Protein AF-0000000084807587 (afdb_homodimer)

Structure (mmCIF, N/CA/C/O backbone):
data_AF-0000000084807587-model_v1
#
loop_
_entity.id
_entity.type
_entity.pdbx_description
1 polymer 'DUF2314 domain-containing protein'
#
loop_
_atom_site.group_PDB
_atom_site.id
_atom_site.type_symbol
_atom_site.label_atom_id
_atom_site.label_alt_id
_atom_site.label_comp_id
_atom_site.label_asym_id
_atom_site.label_entity_id
_atom_site.label_seq_id
_atom_site.pdbx_PDB_ins_code
_atom_site.Cartn_x
_atom_site.Cartn_y
_atom_site.Cartn_z
_atom_site.occupancy
_atom_site.B_iso_or_equiv
_atom_site.auth_seq_id
_atom_site.auth_comp_id
_atom_site.auth_asym_id
_atom_site.auth_atom_id
_atom_site.pdbx_PDB_model_num
ATOM 1 N N . MET A 1 1 ? 31.766 -11.266 57.938 1 39.84 1 MET A N 1
ATOM 2 C CA . MET A 1 1 ? 30.875 -10.188 57.562 1 39.84 1 MET A CA 1
ATOM 3 C C . MET A 1 1 ? 30.906 -9.945 56.062 1 39.84 1 MET A C 1
ATOM 5 O O . MET A 1 1 ? 31.922 -9.477 55.531 1 39.84 1 MET A O 1
ATOM 9 N N . LEU A 1 2 ? 30.234 -10.812 55.219 1 50.91 2 LEU A N 1
ATOM 10 C CA . LEU A 1 2 ? 30.062 -10.742 53.781 1 50.91 2 LEU A CA 1
ATOM 11 C C . LEU A 1 2 ? 29.344 -9.461 53.375 1 50.91 2 LEU A C 1
ATOM 13 O O . LEU A 1 2 ? 28.219 -9.219 53.781 1 50.91 2 LEU A O 1
ATOM 17 N N . LEU A 1 3 ? 30.094 -8.422 52.969 1 52.03 3 LEU A N 1
ATOM 18 C CA . LEU A 1 3 ? 29.594 -7.164 52.438 1 52.03 3 LEU A CA 1
ATOM 19 C C . LEU A 1 3 ? 28.844 -7.402 51.125 1 52.03 3 LEU A C 1
ATOM 21 O O . LEU A 1 3 ? 29.438 -7.875 50.125 1 52.03 3 LEU A O 1
ATOM 25 N N . TRP A 1 4 ? 27.531 -7.664 51.156 1 57.62 4 TRP A N 1
ATOM 26 C CA . TRP A 1 4 ? 26.672 -7.688 49.969 1 57.62 4 TRP A CA 1
ATOM 27 C C . TRP A 1 4 ? 26.703 -6.352 49.25 1 57.62 4 TRP A C 1
ATOM 29 O O . TRP A 1 4 ? 26.328 -5.32 49.812 1 57.62 4 TRP A O 1
ATOM 39 N N . VAL A 1 5 ? 27.578 -6.199 48.25 1 58 5 VAL A N 1
ATOM 40 C CA . VAL A 1 5 ? 27.562 -5.07 47.312 1 58 5 VAL A CA 1
ATOM 41 C C . VAL A 1 5 ? 26.266 -5.09 46.5 1 58 5 VAL A C 1
ATOM 43 O O . VAL A 1 5 ? 26.016 -6.027 45.75 1 58 5 VAL A O 1
ATOM 46 N N . LEU A 1 6 ? 25.188 -4.34 46.875 1 56.69 6 LEU A N 1
ATOM 47 C CA . LEU A 1 6 ? 24 -4.09 46.062 1 56.69 6 LEU A CA 1
ATOM 48 C C . LEU A 1 6 ? 24.344 -3.242 44.844 1 56.69 6 LEU A C 1
ATOM 50 O O . LEU A 1 6 ? 24.734 -2.082 44.969 1 56.69 6 LEU A O 1
ATOM 54 N N . ILE A 1 7 ? 24.594 -3.795 43.656 1 59.78 7 ILE A N 1
ATOM 55 C CA . ILE A 1 7 ? 24.719 -3.105 42.375 1 59.78 7 ILE A CA 1
ATOM 56 C C . ILE A 1 7 ? 23.375 -2.549 41.938 1 59.78 7 ILE A C 1
ATOM 58 O O . ILE A 1 7 ? 22.438 -3.311 41.688 1 59.78 7 ILE A O 1
ATOM 62 N N . SER A 1 8 ? 23.062 -1.309 42.25 1 55.97 8 SER A N 1
ATOM 63 C CA . SER A 1 8 ? 21.875 -0.655 41.719 1 55.97 8 SER A CA 1
ATOM 64 C C . SER A 1 8 ? 21.984 -0.431 40.219 1 55.97 8 SER A C 1
ATOM 66 O O . SER A 1 8 ? 22.859 0.31 39.75 1 55.97 8 SER A O 1
ATOM 68 N N . LEU A 1 9 ? 21.406 -1.316 39.375 1 58.22 9 LEU A N 1
ATOM 69 C CA . LEU A 1 9 ? 21.266 -1.073 37.938 1 58.22 9 LEU A CA 1
ATOM 70 C C . LEU A 1 9 ? 20.344 0.124 37.688 1 58.22 9 LEU A C 1
ATOM 72 O O . LEU A 1 9 ? 19.156 0.066 37.969 1 58.22 9 LEU A O 1
ATOM 76 N N . LEU A 1 10 ? 20.828 1.323 37.562 1 54.62 10 LEU A N 1
ATOM 77 C CA . LEU A 1 10 ? 20.078 2.492 37.125 1 54.62 10 LEU A CA 1
ATOM 78 C C . LEU A 1 10 ? 19.547 2.303 35.719 1 54.62 10 LEU A C 1
ATOM 80 O O . LEU A 1 10 ? 20.328 2.213 34.75 1 54.62 10 LEU A O 1
ATOM 84 N N . ALA A 1 11 ? 18.297 1.952 35.562 1 55.34 11 ALA A N 1
ATOM 85 C CA . ALA A 1 11 ? 17.641 1.958 34.25 1 55.34 11 ALA A CA 1
ATOM 86 C C . ALA A 1 11 ? 17.453 3.383 33.75 1 55.34 11 ALA A C 1
ATOM 88 O O . ALA A 1 11 ? 16.656 4.152 34.281 1 55.34 11 ALA A O 1
ATOM 89 N N . VAL A 1 12 ? 18.328 3.916 32.969 1 52.38 12 VAL A N 1
ATOM 90 C CA . VAL A 1 12 ? 18.125 5.188 32.281 1 52.38 12 VAL A CA 1
ATOM 91 C C . VAL A 1 12 ? 17.047 5.035 31.203 1 52.38 12 VAL A C 1
ATOM 93 O O . VAL A 1 12 ? 17.266 4.387 30.188 1 52.38 12 VAL A O 1
ATOM 96 N N . VAL A 1 13 ? 15.82 5.227 31.531 1 55.38 13 VAL A N 1
ATOM 97 C CA . VAL A 1 13 ? 14.789 5.418 30.516 1 55.38 13 VAL A CA 1
ATOM 98 C C . VAL A 1 13 ? 15.07 6.691 29.719 1 55.38 13 VAL A C 1
ATOM 100 O O . VAL A 1 13 ? 14.969 7.797 30.25 1 55.38 13 VAL A O 1
ATOM 103 N N . ALA A 1 14 ? 15.734 6.605 28.656 1 54.31 14 ALA A N 1
ATOM 104 C CA . ALA A 1 14 ? 15.953 7.805 27.859 1 54.31 14 ALA A CA 1
ATOM 105 C C . ALA A 1 14 ? 14.625 8.453 27.469 1 54.31 14 ALA A C 1
ATOM 107 O O . ALA A 1 14 ? 13.773 7.824 26.844 1 54.31 14 ALA A O 1
ATOM 108 N N . ALA A 1 15 ? 14.203 9.516 27.938 1 57.59 15 ALA A N 1
ATOM 109 C CA . ALA A 1 15 ? 13.109 10.383 27.516 1 57.59 15 ALA A CA 1
ATOM 110 C C . ALA A 1 15 ? 13.164 10.641 26 1 57.59 15 ALA A C 1
ATOM 112 O O . ALA A 1 15 ? 14.25 10.766 25.438 1 57.59 15 ALA A O 1
ATOM 113 N N . PRO A 1 16 ? 11.977 10.383 25.328 1 58.97 16 PRO A N 1
ATOM 114 C CA . PRO A 1 16 ? 12.055 10.734 23.906 1 58.97 16 PRO A CA 1
ATOM 115 C C . PRO A 1 16 ? 12.57 12.156 23.672 1 58.97 16 PRO A C 1
ATOM 117 O O . PRO A 1 16 ? 12.18 13.078 24.391 1 58.97 16 PRO A O 1
ATOM 120 N N . SER A 1 17 ? 13.516 12.219 22.844 1 65.5 17 SER A N 1
ATOM 121 C CA . SER A 1 17 ? 14.07 13.516 22.469 1 65.5 17 SER A CA 1
ATOM 122 C C . SER A 1 17 ? 13 14.422 21.859 1 65.5 17 SER A C 1
ATOM 124 O O . SER A 1 17 ? 11.961 13.945 21.406 1 65.5 17 SER A O 1
ATOM 126 N N . ARG A 1 18 ? 12.938 15.625 22.078 1 65.38 18 ARG A N 1
ATOM 127 C CA . ARG A 1 18 ? 12.031 16.625 21.516 1 65.38 18 ARG A CA 1
ATOM 128 C C . ARG A 1 18 ? 11.789 16.375 20.031 1 65.38 18 ARG A C 1
ATOM 130 O O . ARG A 1 18 ? 10.664 16.516 19.547 1 65.38 18 ARG A O 1
ATOM 137 N N . ALA A 1 19 ? 12.82 15.992 19.297 1 66.94 19 ALA A N 1
ATOM 138 C CA . ALA A 1 19 ? 12.664 15.641 17.891 1 66.94 19 ALA A CA 1
ATOM 139 C C . ALA A 1 19 ? 11.672 14.492 17.719 1 66.94 19 ALA A C 1
ATOM 141 O O . ALA A 1 19 ? 10.852 14.508 16.797 1 66.94 19 ALA A O 1
ATOM 142 N N . GLN A 1 20 ? 11.695 13.547 18.516 1 66.56 20 GLN A N 1
ATOM 143 C CA . GLN A 1 20 ? 10.766 12.43 18.453 1 66.56 20 GLN A CA 1
ATOM 144 C C . GLN A 1 20 ? 9.336 12.883 18.703 1 66.56 20 GLN A C 1
ATOM 146 O O . GLN A 1 20 ? 8.406 12.414 18.047 1 66.56 20 GLN A O 1
ATOM 151 N N . SER A 1 21 ? 9.336 13.828 19.641 1 71.94 21 SER A N 1
ATOM 152 C CA . SER A 1 21 ? 8.016 14.391 19.922 1 71.94 21 SER A CA 1
ATOM 153 C C . SER A 1 21 ? 7.453 15.125 18.719 1 71.94 21 SER A C 1
ATOM 155 O O . SER A 1 21 ? 6.258 15.039 18.422 1 71.94 21 SER A O 1
ATOM 157 N N . LEU A 1 22 ? 8.344 15.789 17.969 1 68.75 22 LEU A N 1
ATOM 158 C CA . LEU A 1 22 ? 7.926 16.516 16.781 1 68.75 22 LEU A CA 1
ATOM 159 C C . LEU A 1 22 ? 7.539 15.547 15.664 1 68.75 22 LEU A C 1
ATOM 161 O O . LEU A 1 22 ? 6.59 15.805 14.914 1 68.75 22 LEU A O 1
ATOM 165 N N . ILE A 1 23 ? 8.227 14.469 15.578 1 66.44 23 ILE A N 1
ATOM 166 C CA . ILE A 1 23 ? 7.914 13.453 14.578 1 66.44 23 ILE A CA 1
ATOM 167 C C . ILE A 1 23 ? 6.551 12.828 14.883 1 66.44 23 ILE A C 1
ATOM 169 O O . ILE A 1 23 ? 5.723 12.672 13.984 1 66.44 23 ILE A O 1
ATOM 173 N N . ASP A 1 24 ? 6.434 12.523 16.109 1 68.69 24 ASP A N 1
ATOM 174 C CA . ASP A 1 24 ? 5.141 11.992 16.531 1 68.69 24 ASP A CA 1
ATOM 175 C C . ASP A 1 24 ? 4.016 12.977 16.234 1 68.69 24 ASP A C 1
ATOM 177 O O . ASP A 1 24 ? 2.932 12.586 15.805 1 68.69 24 ASP A O 1
ATOM 181 N N . LYS A 1 25 ? 4.422 14.172 16.547 1 65.69 25 LYS A N 1
ATOM 182 C CA . LYS A 1 25 ? 3.447 15.227 16.266 1 65.69 25 LYS A CA 1
ATOM 183 C C . LYS A 1 25 ? 3.178 15.352 14.773 1 65.69 25 LYS A C 1
ATOM 185 O O . LYS A 1 25 ? 2.029 15.508 14.359 1 65.69 25 LYS A O 1
ATOM 190 N N . ALA A 1 26 ? 4.25 15.344 14.078 1 62.97 26 ALA A N 1
ATOM 191 C CA . ALA A 1 26 ? 4.113 15.445 12.625 1 62.97 26 ALA A CA 1
ATOM 192 C C . ALA A 1 26 ? 3.322 14.266 12.062 1 62.97 26 ALA A C 1
ATOM 194 O O . ALA A 1 26 ? 2.506 14.438 11.156 1 62.97 26 ALA A O 1
ATOM 195 N N . ALA A 1 27 ? 3.752 13.133 12.602 1 59.41 27 ALA A N 1
ATOM 196 C CA . ALA A 1 27 ? 3.031 11.93 12.195 1 59.41 27 ALA A CA 1
ATOM 197 C C . ALA A 1 27 ? 1.564 12.008 12.617 1 59.41 27 ALA A C 1
ATOM 199 O O . ALA A 1 27 ? 0.684 11.523 11.898 1 59.41 27 ALA A O 1
ATOM 200 N N . ARG A 1 28 ? 1.462 12.414 13.859 1 56.12 28 ARG A N 1
ATOM 201 C CA . ARG A 1 28 ? 0.1 12.555 14.367 1 56.12 28 ARG A CA 1
ATOM 202 C C . ARG A 1 28 ? -0.534 13.852 13.891 1 56.12 28 ARG A C 1
ATOM 204 O O . ARG A 1 28 ? -1.74 14.055 14.047 1 56.12 28 ARG A O 1
ATOM 211 N N . ASP A 1 29 ? 0.134 14.391 12.883 1 53.41 29 ASP A N 1
ATOM 212 C CA . ASP A 1 29 ? -0.35 15.719 12.516 1 53.41 29 ASP A CA 1
ATOM 213 C C . ASP A 1 29 ? -1.109 16.359 13.672 1 53.41 29 ASP A C 1
ATOM 215 O O . ASP A 1 29 ? -2.32 16.172 13.812 1 53.41 29 ASP A O 1
ATOM 219 N N . GLU A 1 30 ? -0.629 16.359 14.836 1 47.53 30 GLU A N 1
ATOM 220 C CA . GLU A 1 30 ? -1.304 17.312 15.711 1 47.53 30 GLU A CA 1
ATOM 221 C C . GLU A 1 30 ? -1.865 18.5 14.914 1 47.53 30 GLU A C 1
ATOM 223 O O . GLU A 1 30 ? -1.338 19.609 14.984 1 47.53 30 GLU A O 1
ATOM 228 N N . ILE A 1 31 ? -1.832 18.344 13.594 1 47.97 31 ILE A N 1
ATOM 229 C CA . ILE A 1 31 ? -2.637 19.328 12.867 1 47.97 31 ILE A CA 1
ATOM 230 C C . ILE A 1 31 ? -3.994 19.484 13.547 1 47.97 31 ILE A C 1
ATOM 232 O O . ILE A 1 31 ? -4.93 18.719 13.266 1 47.97 31 ILE A O 1
ATOM 236 N N . ALA A 1 32 ? -4.09 18.969 14.656 1 44.75 32 ALA A N 1
ATOM 237 C CA . ALA A 1 32 ? -5.289 19.375 15.391 1 44.75 32 ALA A CA 1
ATOM 238 C C . ALA A 1 32 ? -5.91 20.625 14.781 1 44.75 32 ALA A C 1
ATOM 240 O O . ALA A 1 32 ? -5.531 21.047 13.68 1 44.75 32 ALA A O 1
ATOM 241 N N . ARG A 1 33 ? -6.277 21.719 15.789 1 45.25 33 ARG A N 1
ATOM 242 C CA . ARG A 1 33 ? -7.109 22.906 15.648 1 45.25 33 ARG A CA 1
ATOM 243 C C . ARG A 1 33 ? -6.492 23.906 14.672 1 45.25 33 ARG A C 1
ATOM 245 O O . ARG A 1 33 ? -5.801 24.844 15.07 1 45.25 33 ARG A O 1
ATOM 252 N N . VAL A 1 34 ? -5.723 23.172 13.672 1 50.56 34 VAL A N 1
ATOM 253 C CA . VAL A 1 34 ? -5.531 24.344 12.836 1 50.56 34 VAL A CA 1
ATOM 254 C C . VAL A 1 34 ? -6.824 25.156 12.773 1 50.56 34 VAL A C 1
ATOM 256 O O . VAL A 1 34 ? -7.863 24.656 12.352 1 50.56 34 VAL A O 1
ATOM 259 N N . LYS A 1 35 ? -6.871 26 13.539 1 51.62 35 LYS A N 1
ATOM 260 C CA . LYS A 1 35 ? -7.98 26.938 13.461 1 51.62 35 LYS A CA 1
ATOM 261 C C . LYS A 1 35 ? -8.375 27.203 12.016 1 51.62 35 LYS A C 1
ATOM 263 O O . LYS A 1 35 ? -7.512 27.406 11.156 1 51.62 35 LYS A O 1
ATOM 268 N N . SER A 1 36 ? -9.508 26.703 11.461 1 58.25 36 SER A N 1
ATOM 269 C CA . SER A 1 36 ? -10.109 27.016 10.172 1 58.25 36 SER A CA 1
ATOM 270 C C . SER A 1 36 ? -9.594 28.344 9.633 1 58.25 36 SER A C 1
ATOM 272 O O . SER A 1 36 ? -9.539 28.547 8.414 1 58.25 36 SER A O 1
ATOM 274 N N . GLY A 1 37 ? -8.508 28.812 10.219 1 71.06 37 GLY A N 1
ATOM 275 C CA . GLY A 1 37 ? -8.148 30.141 9.758 1 71.06 37 GLY A CA 1
ATOM 276 C C . GLY A 1 37 ? -6.652 30.344 9.625 1 71.06 37 GLY A C 1
ATOM 277 O O . GLY A 1 37 ? -6.199 31.438 9.273 1 71.06 37 GLY A O 1
ATOM 278 N N . ASP A 1 38 ? -5.875 29.344 9.727 1 83.94 38 ASP A N 1
ATOM 279 C CA . ASP A 1 38 ? -4.43 29.516 9.586 1 83.94 38 ASP A CA 1
ATOM 280 C C . ASP A 1 38 ? -4.023 29.562 8.117 1 83.94 38 ASP A C 1
ATOM 282 O O . ASP A 1 38 ? -4.109 28.562 7.406 1 83.94 38 ASP A O 1
ATOM 286 N N . PRO A 1 39 ? -3.584 30.797 7.621 1 91.44 39 PRO A N 1
ATOM 287 C CA . PRO A 1 39 ? -3.318 30.953 6.191 1 91.44 39 PRO A CA 1
ATOM 288 C C . PRO A 1 39 ? -2.168 30.062 5.707 1 91.44 39 PRO A C 1
ATOM 290 O O . PRO A 1 39 ? -2.172 29.625 4.555 1 91.44 39 PRO A O 1
ATOM 293 N N . GLU A 1 40 ? -1.164 29.828 6.551 1 92.31 40 GLU A N 1
ATOM 294 C CA . GLU A 1 40 ? -0.053 28.969 6.148 1 92.31 40 GLU A CA 1
ATOM 295 C C . GLU A 1 40 ? -0.506 27.531 5.965 1 92.31 40 GLU A C 1
ATOM 297 O O . GLU A 1 40 ? -0.065 26.844 5.039 1 92.31 40 GLU A O 1
ATOM 302 N N . MET A 1 41 ? -1.375 27.125 6.828 1 91.25 41 MET A N 1
ATOM 303 C CA . MET A 1 41 ? -1.926 25.781 6.719 1 91.25 41 MET A CA 1
ATOM 304 C C . MET A 1 41 ? -2.805 25.656 5.477 1 91.25 41 MET A C 1
ATOM 306 O O . MET A 1 41 ? -2.73 24.656 4.758 1 91.25 41 MET A O 1
ATOM 310 N N . ALA A 1 42 ? -3.561 26.672 5.25 1 92 42 ALA A N 1
ATOM 311 C CA . ALA A 1 42 ? -4.402 26.672 4.055 1 92 42 ALA A CA 1
ATOM 312 C C . ALA A 1 42 ? -3.555 26.609 2.787 1 92 42 ALA A C 1
ATOM 314 O O . ALA A 1 42 ? -3.908 25.922 1.831 1 92 42 ALA A O 1
ATOM 315 N N . ALA A 1 43 ? -2.486 27.312 2.795 1 95.19 43 ALA A N 1
ATOM 316 C CA . ALA A 1 43 ? -1.596 27.312 1.638 1 95.19 43 ALA A CA 1
ATOM 317 C C . ALA A 1 43 ? -0.959 25.938 1.43 1 95.19 43 ALA A C 1
ATOM 319 O O . ALA A 1 43 ? -0.792 25.484 0.293 1 95.19 43 ALA A O 1
ATOM 320 N N . ALA A 1 44 ? -0.607 25.328 2.535 1 95.56 44 ALA A N 1
ATOM 321 C CA . ALA A 1 44 ? -0.028 23.984 2.459 1 95.56 44 ALA A CA 1
ATOM 322 C C . ALA A 1 44 ? -1.023 22.984 1.87 1 95.56 44 ALA A C 1
ATOM 324 O O . ALA A 1 44 ? -0.66 22.156 1.032 1 95.56 44 ALA A O 1
ATOM 325 N N . ILE A 1 45 ? -2.238 23.078 2.264 1 95.44 45 ILE A N 1
ATOM 326 C CA . ILE A 1 45 ? -3.291 22.203 1.766 1 95.44 45 ILE A CA 1
ATOM 327 C C . ILE A 1 45 ? -3.518 22.469 0.278 1 95.44 45 ILE A C 1
ATOM 329 O O . ILE A 1 45 ? -3.646 21.516 -0.509 1 95.44 45 ILE A O 1
ATOM 333 N N . ALA A 1 46 ? -3.529 23.719 -0.07 1 96.88 46 ALA A N 1
ATOM 334 C CA . ALA A 1 46 ? -3.691 24.062 -1.479 1 96.88 46 ALA A CA 1
ATOM 335 C C . ALA A 1 46 ? -2.551 23.5 -2.318 1 96.88 46 ALA A C 1
ATOM 337 O O . ALA A 1 46 ? -2.773 23 -3.422 1 96.88 46 ALA A O 1
ATOM 338 N N . LYS A 1 47 ? -1.355 23.609 -1.8 1 97.88 47 LYS A N 1
ATOM 339 C CA . LYS A 1 47 ? -0.195 23.062 -2.494 1 97.88 47 LYS A CA 1
ATOM 340 C C . LYS A 1 47 ? -0.325 21.547 -2.67 1 97.88 47 LYS A C 1
ATOM 342 O O . LYS A 1 47 ? -0.041 21.016 -3.744 1 97.88 47 LYS A O 1
ATOM 347 N N . ALA A 1 48 ? -0.712 20.875 -1.613 1 97.81 48 ALA A N 1
ATOM 348 C CA . ALA A 1 48 ? -0.925 19.438 -1.685 1 97.81 48 ALA A CA 1
ATOM 349 C C . ALA A 1 48 ? -1.954 19.094 -2.756 1 97.81 48 ALA A C 1
ATOM 351 O O . ALA A 1 48 ? -1.735 18.188 -3.564 1 97.81 48 ALA A O 1
ATOM 352 N N . ARG A 1 49 ? -3.041 19.797 -2.799 1 98.56 49 ARG A N 1
ATOM 353 C CA . ARG A 1 49 ? -4.129 19.516 -3.725 1 98.56 49 ARG A CA 1
ATOM 354 C C . ARG A 1 49 ? -3.713 19.781 -5.164 1 98.56 49 ARG A C 1
ATOM 356 O O . ARG A 1 49 ? -4.141 19.094 -6.086 1 98.56 49 ARG A O 1
ATOM 363 N N . ALA A 1 50 ? -2.861 20.781 -5.348 1 98.56 50 ALA A N 1
ATOM 364 C CA . ALA A 1 50 ? -2.357 21.078 -6.684 1 98.56 50 ALA A CA 1
ATOM 365 C C . ALA A 1 50 ? -1.518 19.922 -7.227 1 98.56 50 ALA A C 1
ATOM 367 O O . ALA A 1 50 ? -1.459 19.703 -8.438 1 98.56 50 ALA A O 1
ATOM 368 N N . GLY A 1 51 ? -0.902 19.188 -6.332 1 98.62 51 GLY A N 1
ATOM 369 C CA . GLY A 1 51 ? -0.046 18.078 -6.738 1 98.62 51 GLY A CA 1
ATOM 370 C C . GLY A 1 51 ? -0.728 16.719 -6.641 1 98.62 51 GLY A C 1
ATOM 371 O O . GLY A 1 51 ? -0.106 15.695 -6.895 1 98.62 51 GLY A O 1
ATOM 372 N N . LEU A 1 52 ? -2.014 16.734 -6.391 1 98.69 52 LEU A N 1
ATOM 373 C CA . LEU A 1 52 ? -2.705 15.5 -6.027 1 98.69 52 LEU A CA 1
ATOM 374 C C . LEU A 1 52 ? -2.764 14.539 -7.211 1 98.69 52 LEU A C 1
ATOM 376 O O . LEU A 1 52 ? -2.609 13.328 -7.043 1 98.69 52 LEU A O 1
ATOM 380 N N . ASP A 1 53 ? -2.922 15.062 -8.438 1 98.31 53 ASP A N 1
ATOM 381 C CA . ASP A 1 53 ? -2.965 14.188 -9.609 1 98.31 53 ASP A CA 1
ATOM 382 C C . ASP A 1 53 ? -1.655 13.414 -9.766 1 98.31 53 ASP A C 1
ATOM 384 O O . ASP A 1 53 ? -1.665 12.211 -10.016 1 98.31 53 ASP A O 1
ATOM 388 N N . GLY A 1 54 ? -0.553 14.086 -9.609 1 98.38 54 GLY A N 1
ATOM 389 C CA . GLY A 1 54 ? 0.746 13.438 -9.703 1 98.38 54 GLY A CA 1
ATOM 390 C C . GLY A 1 54 ? 0.979 12.398 -8.625 1 98.38 54 GLY A C 1
ATOM 391 O O . GLY A 1 54 ? 1.502 11.32 -8.891 1 98.38 54 GLY A O 1
ATOM 392 N N . PHE A 1 55 ? 0.594 12.742 -7.473 1 98.56 55 PHE A N 1
ATOM 393 C CA . PHE A 1 55 ? 0.71 11.82 -6.352 1 98.56 55 PHE A CA 1
ATOM 394 C C . PHE A 1 55 ? -0.091 10.547 -6.609 1 98.56 55 PHE A C 1
ATOM 396 O O . PHE A 1 55 ? 0.425 9.438 -6.453 1 98.56 55 PHE A O 1
ATOM 403 N N . LEU A 1 56 ? -1.38 10.734 -7.023 1 97.12 56 LEU A N 1
ATOM 404 C CA . LEU A 1 56 ? -2.25 9.578 -7.227 1 97.12 56 LEU A CA 1
ATOM 405 C C . LEU A 1 56 ? -1.744 8.711 -8.375 1 97.12 56 LEU A C 1
ATOM 407 O O . LEU A 1 56 ? -1.835 7.484 -8.32 1 97.12 56 LEU A O 1
ATOM 411 N N . ALA A 1 57 ? -1.178 9.328 -9.406 1 95.56 57 ALA A N 1
ATOM 412 C CA . ALA A 1 57 ? -0.604 8.57 -10.516 1 95.56 57 ALA A CA 1
ATOM 413 C C . ALA A 1 57 ? 0.563 7.703 -10.047 1 95.56 57 ALA A C 1
ATOM 415 O O . ALA A 1 57 ? 0.683 6.543 -10.445 1 95.56 57 ALA A O 1
ATOM 416 N N . ARG A 1 58 ? 1.383 8.234 -9.156 1 96.19 58 ARG A N 1
ATOM 417 C CA . ARG A 1 58 ? 2.512 7.48 -8.617 1 96.19 58 ARG A CA 1
ATOM 418 C C . ARG A 1 58 ? 2.035 6.379 -7.68 1 96.19 58 ARG A C 1
ATOM 420 O O . ARG A 1 58 ? 2.602 5.281 -7.664 1 96.19 58 ARG A O 1
ATOM 427 N N . ALA A 1 59 ? 1.015 6.695 -6.918 1 95.12 59 ALA A N 1
ATOM 428 C CA . ALA A 1 59 ? 0.466 5.695 -6.004 1 95.12 59 ALA A CA 1
ATOM 429 C C . ALA A 1 59 ? -0.112 4.512 -6.773 1 95.12 59 ALA A C 1
ATOM 431 O O . ALA A 1 59 ? -0.058 3.371 -6.305 1 95.12 59 ALA A O 1
ATOM 432 N N . ASP A 1 60 ? -0.631 4.793 -7.953 1 88.62 60 ASP A N 1
ATOM 433 C CA . ASP A 1 60 ? -1.196 3.746 -8.797 1 88.62 60 ASP A CA 1
ATOM 434 C C . ASP A 1 60 ? -0.096 2.9 -9.438 1 88.62 60 ASP A C 1
ATOM 436 O O . ASP A 1 60 ? -0.295 1.715 -9.711 1 88.62 60 ASP A O 1
ATOM 440 N N . HIS A 1 61 ? 1.037 3.566 -9.656 1 87.31 61 HIS A N 1
ATOM 441 C CA . HIS A 1 61 ? 2.17 2.904 -10.297 1 87.31 61 HIS A CA 1
ATOM 442 C C . HIS A 1 61 ? 3.486 3.322 -9.648 1 87.31 61 HIS A C 1
ATOM 444 O O . HIS A 1 61 ? 4.293 4.016 -10.273 1 87.31 61 HIS A O 1
ATOM 450 N N . PRO A 1 62 ? 3.688 2.807 -8.414 1 89 62 PRO A N 1
ATOM 451 C CA . PRO A 1 62 ? 4.902 3.26 -7.73 1 89 62 PRO A CA 1
ATOM 452 C C . PRO A 1 62 ? 6.176 2.764 -8.406 1 89 62 PRO A C 1
ATOM 454 O O . PRO A 1 62 ? 6.23 1.622 -8.867 1 89 62 PRO A O 1
ATOM 457 N N . ALA A 1 63 ? 7.117 3.729 -8.5 1 88.81 63 ALA A N 1
ATOM 458 C CA . ALA A 1 63 ? 8.453 3.307 -8.906 1 88.81 63 ALA A CA 1
ATOM 459 C C . ALA A 1 63 ? 9.109 2.451 -7.828 1 88.81 63 ALA A C 1
ATOM 461 O O . ALA A 1 63 ? 8.664 2.438 -6.68 1 88.81 63 ALA A O 1
ATOM 462 N N . GLY A 1 64 ? 10.148 1.757 -8.195 1 84.19 64 GLY A N 1
ATOM 463 C CA . GLY A 1 64 ? 10.812 0.821 -7.301 1 84.19 64 GLY A CA 1
ATOM 464 C C . GLY A 1 64 ? 11.367 1.479 -6.051 1 84.19 64 GLY A C 1
ATOM 465 O O . GLY A 1 64 ? 11.492 0.837 -5.008 1 84.19 64 GLY A O 1
ATOM 466 N N . ASN A 1 65 ? 11.656 2.785 -6.172 1 89.06 65 ASN A N 1
ATOM 467 C CA . ASN A 1 65 ? 12.258 3.482 -5.043 1 89.06 65 ASN A CA 1
ATOM 468 C C . ASN A 1 65 ? 11.227 4.309 -4.277 1 89.06 65 ASN A C 1
ATOM 470 O O . ASN A 1 65 ? 11.586 5.191 -3.498 1 89.06 65 ASN A O 1
ATOM 474 N N . GLN A 1 66 ? 9.914 4.043 -4.586 1 92.62 66 GLN A N 1
ATOM 475 C CA . GLN A 1 66 ? 8.836 4.754 -3.914 1 92.62 66 GLN A CA 1
ATOM 476 C C . GLN A 1 66 ? 8 3.805 -3.057 1 92.62 66 GLN A C 1
ATOM 478 O O . GLN A 1 66 ? 7.762 2.66 -3.441 1 92.62 66 GLN A O 1
ATOM 483 N N . ARG A 1 67 ? 7.574 4.277 -1.845 1 91.56 67 ARG A N 1
ATOM 484 C CA . ARG A 1 67 ? 6.793 3.455 -0.93 1 91.56 67 ARG A CA 1
ATOM 485 C C . ARG A 1 67 ? 6.031 4.32 0.071 1 91.56 67 ARG A C 1
ATOM 487 O O . ARG A 1 67 ? 6.211 5.539 0.107 1 91.56 67 ARG A O 1
ATOM 494 N N . ASP A 1 68 ? 5.102 3.746 0.815 1 93.38 68 ASP A N 1
ATOM 495 C CA . ASP A 1 68 ? 4.406 4.328 1.958 1 93.38 68 ASP A CA 1
ATOM 496 C C . ASP A 1 68 ? 3.508 5.484 1.522 1 93.38 68 ASP A C 1
ATOM 498 O O . ASP A 1 68 ? 3.48 6.535 2.168 1 93.38 68 ASP A O 1
ATOM 502 N N . PHE A 1 69 ? 2.834 5.254 0.402 1 96.25 69 PHE A N 1
ATOM 503 C CA . PHE A 1 69 ? 1.899 6.266 -0.073 1 96.25 69 PHE A CA 1
ATOM 504 C C . PHE A 1 69 ? 0.756 6.453 0.916 1 96.25 69 PHE A C 1
ATOM 506 O O . PHE A 1 69 ? 0.084 5.488 1.287 1 96.25 69 PHE A O 1
ATOM 513 N N . ALA A 1 70 ? 0.549 7.672 1.358 1 97.19 70 ALA A N 1
ATOM 514 C CA . ALA A 1 70 ? -0.472 8 2.35 1 97.19 70 ALA A CA 1
ATOM 515 C C . ALA A 1 70 ? -1.202 9.289 1.978 1 97.19 70 ALA A C 1
ATOM 517 O O . ALA A 1 70 ? -0.637 10.156 1.311 1 97.19 70 ALA A O 1
ATOM 518 N N . VAL A 1 71 ? -2.41 9.312 2.381 1 98 71 VAL A N 1
ATOM 519 C CA . VAL A 1 71 ? -3.174 10.547 2.246 1 98 71 VAL A CA 1
ATOM 520 C C . VAL A 1 71 ? -3.631 11.023 3.621 1 98 71 VAL A C 1
ATOM 522 O O . VAL A 1 71 ? -3.924 10.211 4.504 1 98 71 VAL A O 1
ATOM 525 N N . LYS A 1 72 ? -3.596 12.312 3.76 1 96.5 72 LYS A N 1
ATOM 526 C CA . LYS A 1 72 ? -4.219 12.961 4.91 1 96.5 72 LYS A CA 1
ATOM 527 C C . LYS A 1 72 ? -5.648 13.391 4.59 1 96.5 72 LYS A C 1
ATOM 529 O O . LYS A 1 72 ? -5.875 14.172 3.666 1 96.5 72 LYS A O 1
ATOM 534 N N . VAL A 1 73 ? -6.598 12.945 5.379 1 96.56 73 VAL A N 1
ATOM 535 C CA . VAL A 1 73 ? -8.008 13.133 5.059 1 96.56 73 VAL A CA 1
ATOM 536 C C . VAL A 1 73 ? -8.68 13.953 6.156 1 96.56 73 VAL A C 1
ATOM 538 O O . VAL A 1 73 ? -8.484 13.695 7.348 1 96.56 73 VAL A O 1
ATOM 541 N N . LYS A 1 74 ? -9.398 14.938 5.723 1 94 74 LYS A N 1
ATOM 542 C CA . LYS A 1 74 ? -10.188 15.766 6.629 1 94 74 LYS A CA 1
ATOM 543 C C . LYS A 1 74 ? -11.492 15.07 7.008 1 94 74 LYS A C 1
ATOM 545 O O . LYS A 1 74 ? -12.266 14.672 6.133 1 94 74 LYS A O 1
ATOM 550 N N . VAL A 1 75 ? -11.734 14.906 8.258 1 93.31 75 VAL A N 1
ATOM 551 C CA . VAL A 1 75 ? -13 14.398 8.781 1 93.31 75 VAL A CA 1
ATOM 552 C C . VAL A 1 75 ? -13.727 15.5 9.555 1 93.31 75 VAL A C 1
ATOM 554 O O . VAL A 1 75 ? -13.289 15.898 10.633 1 93.31 75 VAL A O 1
ATOM 557 N N . PRO A 1 76 ? -14.805 15.938 9.039 1 90.12 76 PRO A N 1
ATOM 558 C CA . PRO A 1 76 ? -15.523 17.031 9.695 1 90.12 76 PRO A CA 1
ATOM 559 C C . PRO A 1 76 ? -16.141 16.641 11.031 1 90.12 76 PRO A C 1
ATOM 561 O O . PRO A 1 76 ? -16.672 15.531 11.156 1 90.12 76 PRO A O 1
ATOM 564 N N . LEU A 1 77 ? -15.883 17.484 12.062 1 88.5 77 LEU A N 1
ATOM 565 C CA . LEU A 1 77 ? -16.484 17.375 13.383 1 88.5 77 LEU A CA 1
ATOM 566 C C . LEU A 1 77 ? -17.188 18.688 13.773 1 88.5 77 LEU A C 1
ATOM 568 O O . LEU A 1 77 ? -16.641 19.469 14.555 1 88.5 77 LEU A O 1
ATOM 572 N N . GLY A 1 78 ? -18.438 18.844 13.305 1 85.19 78 GLY A N 1
ATOM 573 C CA . GLY A 1 78 ? -19.078 20.125 13.508 1 85.19 78 GLY A CA 1
ATOM 574 C C . GLY A 1 78 ? -18.328 21.281 12.883 1 85.19 78 GLY A C 1
ATOM 575 O O . GLY A 1 78 ? -18.031 21.281 11.688 1 85.19 78 GLY A O 1
ATOM 576 N N . ALA A 1 79 ? -17.969 22.312 13.656 1 82.62 79 ALA A N 1
ATOM 577 C CA . ALA A 1 79 ? -17.203 23.469 13.188 1 82.62 79 ALA A CA 1
ATOM 578 C C . ALA A 1 79 ? -15.719 23.141 13.102 1 82.62 79 ALA A C 1
ATOM 580 O O . ALA A 1 79 ? -14.953 23.906 12.508 1 82.62 79 ALA A O 1
ATOM 581 N N . ASN A 1 80 ? -15.414 21.969 13.664 1 84.12 80 ASN A N 1
ATOM 582 C CA . ASN A 1 80 ? -14.023 21.531 13.664 1 84.12 80 ASN A CA 1
ATOM 583 C C . ASN A 1 80 ? -13.812 20.344 12.727 1 84.12 80 ASN A C 1
ATOM 585 O O . ASN A 1 80 ? -14.719 19.969 11.984 1 84.12 80 ASN A O 1
ATOM 589 N N . ALA A 1 81 ? -12.602 20.016 12.516 1 88.69 81 ALA A N 1
ATOM 590 C CA . ALA A 1 81 ? -12.266 18.828 11.742 1 88.69 81 ALA A CA 1
ATOM 591 C C . ALA A 1 81 ? -11.078 18.094 12.352 1 88.69 81 ALA A C 1
ATOM 593 O O . ALA A 1 81 ? -10.266 18.703 13.062 1 88.69 81 ALA A O 1
ATOM 594 N N . GLU A 1 82 ? -11.078 16.859 12.195 1 89.94 82 GLU A N 1
ATOM 595 C CA . GLU A 1 82 ? -9.891 16.062 12.484 1 89.94 82 GLU A CA 1
ATOM 596 C C . GLU A 1 82 ? -9.258 15.531 11.203 1 89.94 82 GLU A C 1
ATOM 598 O O . GLU A 1 82 ? -9.961 15.203 10.242 1 89.94 82 GLU A O 1
ATOM 603 N N . TYR A 1 83 ? -7.984 15.508 11.219 1 91.88 83 TYR A N 1
ATOM 604 C CA . TYR A 1 83 ? -7.234 15.031 10.062 1 91.88 83 TYR A CA 1
ATOM 605 C C . TYR A 1 83 ? -6.562 13.695 10.359 1 91.88 83 TYR A C 1
ATOM 607 O O . TYR A 1 83 ? -5.906 13.547 11.391 1 91.88 83 TYR A O 1
ATOM 615 N N . LEU A 1 84 ? -6.758 12.805 9.453 1 93.94 84 LEU A N 1
ATOM 616 C CA . LEU A 1 84 ? -6.234 11.453 9.625 1 93.94 84 LEU A CA 1
ATOM 617 C C . LEU A 1 84 ? -5.367 11.047 8.438 1 93.94 84 LEU A C 1
ATOM 619 O O . LEU A 1 84 ? -5.699 11.352 7.293 1 93.94 84 LEU A O 1
ATOM 623 N N . TRP A 1 85 ? -4.285 10.328 8.758 1 95.38 85 TRP A N 1
ATOM 624 C CA . TRP A 1 85 ? -3.5 9.711 7.695 1 95.38 85 TRP A CA 1
ATOM 625 C C . TRP A 1 85 ? -4.012 8.305 7.395 1 95.38 85 TRP A C 1
ATOM 627 O O . TRP A 1 85 ? -4.312 7.539 8.312 1 95.38 85 TRP A O 1
ATOM 637 N N . LEU A 1 86 ? -4.133 8.055 6.098 1 95.81 86 LEU A N 1
ATOM 638 C CA . LEU A 1 86 ? -4.57 6.742 5.641 1 95.81 86 LEU A CA 1
ATOM 639 C C . LEU A 1 86 ? -3.51 6.098 4.75 1 95.81 86 LEU A C 1
ATOM 641 O O . LEU A 1 86 ? -3.025 6.723 3.805 1 95.81 86 LEU A O 1
ATOM 645 N N . ARG A 1 87 ? -3.145 4.805 5.07 1 96.19 87 ARG A N 1
ATOM 646 C CA . ARG A 1 87 ? -2.17 3.998 4.344 1 96.19 87 ARG A CA 1
ATOM 647 C C . ARG A 1 87 ? -2.328 2.518 4.676 1 96.19 87 ARG A C 1
ATOM 649 O O . ARG A 1 87 ? -2.389 2.143 5.848 1 96.19 87 ARG A O 1
ATOM 656 N N . PRO A 1 88 ? -2.34 1.626 3.707 1 95.62 88 PRO A N 1
ATOM 657 C CA . PRO A 1 88 ? -2.529 1.965 2.295 1 95.62 88 PRO A CA 1
ATOM 658 C C . PRO A 1 88 ? -3.938 2.469 1.992 1 95.62 88 PRO A C 1
ATOM 660 O O . PRO A 1 88 ? -4.777 2.539 2.891 1 95.62 88 PRO A O 1
ATOM 663 N N . PHE A 1 89 ? -4.137 2.916 0.774 1 95.94 89 PHE A N 1
ATOM 664 C CA . PHE A 1 89 ? -5.473 3.225 0.274 1 95.94 89 PHE A CA 1
ATOM 665 C C . PHE A 1 89 ? -5.648 2.717 -1.152 1 95.94 89 PHE A C 1
ATOM 667 O O . PHE A 1 89 ? -4.664 2.51 -1.868 1 95.94 89 PHE A O 1
ATOM 674 N N . VAL A 1 90 ? -6.902 2.451 -1.476 1 93.12 90 VAL A N 1
ATOM 675 C CA . VAL A 1 90 ? -7.25 2.006 -2.82 1 93.12 90 VAL A CA 1
ATOM 676 C C . VAL A 1 90 ? -8.406 2.848 -3.363 1 93.12 90 VAL A C 1
ATOM 678 O O . VAL A 1 90 ? -9.18 3.412 -2.592 1 93.12 90 VAL A O 1
ATOM 681 N N . ARG A 1 91 ? -8.422 2.973 -4.684 1 90.62 91 ARG A N 1
ATOM 682 C CA . ARG A 1 91 ? -9.586 3.594 -5.309 1 90.62 91 ARG A CA 1
ATOM 683 C C . ARG A 1 91 ? -10.828 2.723 -5.145 1 90.62 91 ARG A C 1
ATOM 685 O O . ARG A 1 91 ? -10.742 1.496 -5.219 1 90.62 91 ARG A O 1
ATOM 692 N N . ASP A 1 92 ? -11.945 3.334 -4.914 1 85.44 92 ASP A N 1
ATOM 693 C CA . ASP A 1 92 ? -13.25 2.688 -4.809 1 85.44 92 ASP A CA 1
ATOM 694 C C . ASP A 1 92 ? -14.32 3.504 -5.527 1 85.44 92 ASP A C 1
ATOM 696 O O . ASP A 1 92 ? -14.938 4.387 -4.926 1 85.44 92 ASP A O 1
ATOM 700 N N . GLY A 1 93 ? -14.586 3.035 -6.793 1 83.38 93 GLY A N 1
ATOM 701 C CA . GLY A 1 93 ? -15.453 3.891 -7.59 1 83.38 93 GLY A CA 1
ATOM 702 C C . GLY A 1 93 ? -14.906 5.293 -7.766 1 83.38 93 GLY A C 1
ATOM 703 O O . GLY A 1 93 ? -13.773 5.469 -8.211 1 83.38 93 GLY A O 1
ATOM 704 N N . ASP A 1 94 ? -15.641 6.305 -7.344 1 89.19 94 ASP A N 1
ATOM 705 C CA . ASP A 1 94 ? -15.227 7.699 -7.461 1 89.19 94 ASP A CA 1
ATOM 706 C C . ASP A 1 94 ? -14.477 8.156 -6.207 1 89.19 94 ASP A C 1
ATOM 708 O O . ASP A 1 94 ? -14.016 9.297 -6.133 1 89.19 94 ASP A O 1
ATOM 712 N N . GLY A 1 95 ? -14.375 7.164 -5.32 1 94 95 GLY A N 1
ATOM 713 C CA . GLY A 1 95 ? -13.719 7.508 -4.07 1 94 95 GLY A CA 1
ATOM 714 C C . GLY A 1 95 ? -12.578 6.566 -3.713 1 94 95 GLY A C 1
ATOM 715 O O . GLY A 1 95 ? -11.898 6.047 -4.594 1 94 95 GLY A O 1
ATOM 716 N N . PHE A 1 96 ? -12.281 6.59 -2.451 1 95.19 96 PHE A N 1
ATOM 717 C CA . PHE A 1 96 ? -11.164 5.812 -1.919 1 95.19 96 PHE A CA 1
ATOM 718 C C . PHE A 1 96 ? -11.555 5.125 -0.618 1 95.19 96 PHE A C 1
ATOM 720 O O . PHE A 1 96 ? -12.523 5.523 0.034 1 95.19 96 PHE A O 1
ATOM 727 N N . ILE A 1 97 ? -10.859 4.117 -0.323 1 93.88 97 ILE A N 1
ATOM 728 C CA . ILE A 1 97 ? -10.875 3.494 0.996 1 93.88 97 ILE A CA 1
ATOM 729 C C . ILE A 1 97 ? -9.445 3.301 1.494 1 93.88 97 ILE A C 1
ATOM 731 O O . ILE A 1 97 ? -8.562 2.91 0.728 1 93.88 97 ILE A O 1
ATOM 735 N N . GLY A 1 98 ? -9.18 3.652 2.664 1 95.69 98 GLY A N 1
ATOM 736 C CA . GLY A 1 98 ? -7.855 3.486 3.246 1 95.69 98 GLY A CA 1
ATOM 737 C C . GLY A 1 98 ? -7.895 3.096 4.711 1 95.69 98 GLY A C 1
ATOM 738 O O . GLY A 1 98 ? -8.961 3.057 5.32 1 95.69 98 GLY A O 1
ATOM 739 N N . ARG A 1 99 ? -6.73 2.754 5.219 1 93.69 99 ARG A N 1
ATOM 740 C CA . ARG A 1 99 ? -6.566 2.377 6.621 1 93.69 99 ARG A CA 1
ATOM 741 C C . ARG A 1 99 ? -6.035 3.545 7.441 1 93.69 99 ARG A C 1
ATOM 743 O O . ARG A 1 99 ? -5.055 4.184 7.059 1 93.69 99 ARG A O 1
ATOM 750 N N . VAL A 1 100 ? -6.723 3.766 8.594 1 92.75 100 VAL A N 1
ATOM 751 C CA . VAL A 1 100 ? -6.297 4.828 9.5 1 92.75 100 VAL A CA 1
ATOM 752 C C . VAL A 1 100 ? -4.996 4.43 10.188 1 92.75 100 VAL A C 1
ATOM 754 O O . VAL A 1 100 ? -4.906 3.355 10.789 1 92.75 100 VAL A O 1
ATOM 757 N N . VAL A 1 101 ? -3.965 5.32 10.078 1 91.44 101 VAL A N 1
ATOM 758 C CA . VAL A 1 101 ? -2.674 4.91 10.617 1 91.44 101 VAL A CA 1
ATOM 759 C C . VAL A 1 101 ? -2.199 5.93 11.648 1 91.44 101 VAL A C 1
ATOM 761 O O . VAL A 1 101 ? -1.007 6 11.961 1 91.44 101 VAL A O 1
ATOM 764 N N . ASN A 1 102 ? -2.982 6.855 12.07 1 89.25 102 ASN A N 1
ATOM 765 C CA . ASN A 1 102 ? -2.783 7.633 13.289 1 89.25 102 ASN A CA 1
ATOM 766 C C . ASN A 1 102 ? -4.027 7.621 14.172 1 89.25 102 ASN A C 1
ATOM 768 O O . ASN A 1 102 ? -5.148 7.531 13.672 1 89.25 102 ASN A O 1
ATOM 772 N N . THR A 1 103 ? -3.861 7.777 15.477 1 85.06 103 THR A N 1
ATOM 773 C CA . THR A 1 103 ? -4.949 7.609 16.438 1 85.06 103 THR A CA 1
ATOM 774 C C . THR A 1 103 ? -5.891 8.812 16.391 1 85.06 103 THR A C 1
ATOM 776 O O . THR A 1 103 ? -5.488 9.938 16.703 1 85.06 103 THR A O 1
ATOM 779 N N . PRO A 1 104 ? -7.191 8.508 16.047 1 88.56 104 PRO A N 1
ATOM 780 C CA . PRO A 1 104 ? -8.141 9.625 16.125 1 88.56 104 PRO A CA 1
ATOM 781 C C . PRO A 1 104 ? -8.312 10.156 17.547 1 88.56 104 PRO A C 1
ATOM 783 O O . PRO A 1 104 ? -8.32 9.383 18.5 1 88.56 104 PRO A O 1
ATOM 786 N N . ARG A 1 105 ? -8.5 11.414 17.688 1 86.5 105 ARG A N 1
ATOM 787 C CA . ARG A 1 105 ? -8.617 12.031 19.016 1 86.5 105 ARG A CA 1
ATOM 788 C C . ARG A 1 105 ? -10.07 12.312 19.359 1 86.5 105 ARG A C 1
ATOM 790 O O . ARG A 1 105 ? -10.477 12.18 20.516 1 86.5 105 ARG A O 1
ATOM 797 N N . ASN A 1 106 ? -10.781 12.734 18.375 1 86.62 106 ASN A N 1
ATOM 798 C CA . ASN A 1 106 ? -12.109 13.258 18.656 1 86.62 106 ASN A CA 1
ATOM 799 C C . ASN A 1 106 ? -13.188 12.523 17.875 1 86.62 106 ASN A C 1
ATOM 801 O O . ASN A 1 106 ? -14.305 13.016 17.719 1 86.62 106 ASN A O 1
ATOM 805 N N . ILE A 1 107 ? -12.867 11.539 17.172 1 88.81 107 ILE A N 1
ATOM 806 C CA . ILE A 1 107 ? -13.844 10.758 16.422 1 88.81 107 ILE A CA 1
ATOM 807 C C . ILE A 1 107 ? -14.141 9.453 17.156 1 88.81 107 ILE A C 1
ATOM 809 O O . ILE A 1 107 ? -13.297 8.547 17.203 1 88.81 107 ILE A O 1
ATOM 813 N N . ALA A 1 108 ? -15.312 9.359 17.609 1 86.06 108 ALA A N 1
ATOM 814 C CA . ALA A 1 108 ? -15.703 8.172 18.359 1 86.06 108 ALA A CA 1
ATOM 815 C C . ALA A 1 108 ? -15.789 6.949 17.453 1 86.06 108 ALA A C 1
ATOM 817 O O . ALA A 1 108 ? -16.078 7.078 16.25 1 86.06 108 ALA A O 1
ATOM 818 N N . LYS A 1 109 ? -15.445 5.805 17.828 1 88.75 109 LYS A N 1
ATOM 819 C CA . LYS A 1 109 ? -15.625 4.488 17.234 1 88.75 109 LYS A CA 1
ATOM 820 C C . LYS A 1 109 ? -14.625 4.258 16.094 1 88.75 109 LYS A C 1
ATOM 822 O O . LYS A 1 109 ? -14.68 3.234 15.414 1 88.75 109 LYS A O 1
ATOM 827 N N . LEU A 1 110 ? -13.953 5.387 15.703 1 90.94 110 LEU A N 1
ATOM 828 C CA . LEU A 1 110 ? -12.875 5.199 14.742 1 90.94 110 LEU A CA 1
ATOM 829 C C . LEU A 1 110 ? -11.531 5.031 15.445 1 90.94 110 LEU A C 1
ATOM 831 O O . LEU A 1 110 ? -11.195 5.812 16.344 1 90.94 110 LEU A O 1
ATOM 835 N N . LYS A 1 111 ? -10.758 3.979 15.133 1 90.19 111 LYS A N 1
ATOM 836 C CA . LYS A 1 111 ? -9.484 3.703 15.773 1 90.19 111 LYS A CA 1
ATOM 837 C C . LYS A 1 111 ? -8.391 3.449 14.742 1 90.19 111 LYS A C 1
ATOM 839 O O . LYS A 1 111 ? -8.672 3.291 13.555 1 90.19 111 LYS A O 1
ATOM 844 N N . TYR A 1 112 ? -7.199 3.486 15.266 1 87.75 112 TYR A N 1
ATOM 845 C CA . TYR A 1 112 ? -6.07 3.059 14.445 1 87.75 112 TYR A CA 1
ATOM 846 C C . TYR A 1 112 ? -6.348 1.712 13.789 1 87.75 112 TYR A C 1
ATOM 848 O O . TYR A 1 112 ? -6.883 0.802 14.43 1 87.75 112 TYR A O 1
ATOM 856 N N . GLY A 1 113 ? -6.082 1.699 12.523 1 87.31 113 GLY A N 1
ATOM 857 C CA . GLY A 1 113 ? -6.238 0.437 11.82 1 87.31 113 GLY A CA 1
ATOM 858 C C . GLY A 1 113 ? -7.586 0.3 11.133 1 87.31 113 GLY A C 1
ATOM 859 O O . GLY A 1 113 ? -7.758 -0.542 10.25 1 87.31 113 GLY A O 1
ATOM 860 N N . ASP A 1 114 ? -8.586 1.109 11.562 1 89.88 114 ASP A N 1
ATOM 861 C CA . ASP A 1 114 ? -9.906 1.055 10.945 1 89.88 114 ASP A CA 1
ATOM 862 C C . ASP A 1 114 ? -9.867 1.561 9.508 1 89.88 114 ASP A C 1
ATOM 864 O O . ASP A 1 114 ? -8.938 2.275 9.117 1 89.88 114 ASP A O 1
ATOM 868 N N . ARG A 1 115 ? -10.836 1.183 8.727 1 91.62 115 ARG A N 1
ATOM 869 C CA . ARG A 1 115 ? -10.984 1.679 7.367 1 91.62 115 ARG A CA 1
ATOM 870 C C . ARG A 1 115 ? -11.836 2.945 7.336 1 91.62 115 ARG A C 1
ATOM 872 O O . ARG A 1 115 ? -12.711 3.135 8.18 1 91.62 115 ARG A O 1
ATOM 879 N N . LEU A 1 116 ? -11.508 3.725 6.457 1 93.75 116 LEU A N 1
ATOM 880 C CA . LEU A 1 116 ? -12.273 4.945 6.23 1 93.75 116 LEU A CA 1
ATOM 881 C C . LEU A 1 116 ? -12.43 5.219 4.738 1 93.75 116 LEU A C 1
ATOM 883 O O . LEU A 1 116 ? -11.445 5.246 4 1 93.75 116 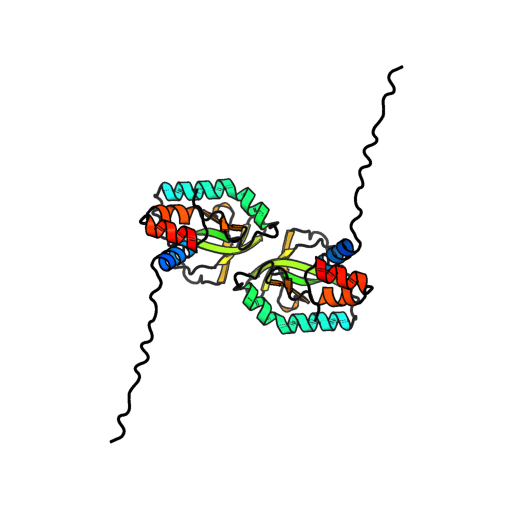LEU A O 1
ATOM 887 N N . ALA A 1 117 ? -13.672 5.273 4.316 1 94.5 117 ALA A N 1
ATOM 888 C CA . ALA A 1 117 ? -13.953 5.734 2.961 1 94.5 117 ALA A CA 1
ATOM 889 C C . ALA A 1 117 ? -13.875 7.258 2.873 1 94.5 117 ALA A C 1
ATOM 891 O O . ALA A 1 117 ? -14.273 7.961 3.803 1 94.5 117 ALA A O 1
ATOM 892 N N . PHE A 1 118 ? -13.344 7.715 1.777 1 97 118 PHE A N 1
ATOM 893 C CA . PHE A 1 118 ? -13.203 9.156 1.603 1 97 118 PHE A CA 1
ATOM 894 C C . PHE A 1 118 ? -13.258 9.531 0.126 1 97 118 PHE A C 1
ATOM 896 O O . PHE A 1 118 ? -13.18 8.664 -0.743 1 97 118 PHE A O 1
ATOM 903 N N . GLU A 1 119 ? -13.453 10.805 -0.091 1 98.06 119 GLU A N 1
ATOM 904 C CA . GLU A 1 119 ? -13.492 11.359 -1.44 1 98.06 119 GLU A CA 1
ATOM 905 C C . GLU A 1 119 ? -12.25 12.203 -1.729 1 98.06 119 GLU A C 1
ATOM 907 O O . GLU A 1 119 ? -11.539 12.602 -0.806 1 98.06 119 GLU A O 1
ATOM 912 N N . ARG A 1 120 ? -12.094 12.445 -2.99 1 97.75 120 ARG A N 1
ATOM 913 C CA . ARG A 1 120 ? -10.953 13.25 -3.426 1 97.75 120 ARG A CA 1
ATOM 914 C C . ARG A 1 120 ? -10.938 14.602 -2.717 1 97.75 120 ARG A C 1
ATOM 916 O O . ARG A 1 120 ? -9.875 15.078 -2.314 1 97.75 120 ARG A O 1
ATOM 923 N N . LYS A 1 121 ? -12.055 15.227 -2.551 1 97.56 121 LYS A N 1
ATOM 924 C CA . LYS A 1 121 ? -12.164 16.562 -1.97 1 97.56 121 LYS A CA 1
ATOM 925 C C . LYS A 1 121 ? -11.789 16.547 -0.49 1 97.56 121 LYS A C 1
ATOM 927 O O . LYS A 1 121 ? -11.547 17.609 0.102 1 97.56 121 LYS A O 1
ATOM 932 N N . ASP A 1 122 ? -11.789 15.367 0.128 1 97.44 122 ASP A N 1
ATOM 933 C CA . ASP A 1 122 ? -11.469 15.242 1.547 1 97.44 122 ASP A CA 1
ATOM 934 C C . ASP A 1 122 ? -9.961 15.227 1.771 1 97.44 122 ASP A C 1
ATOM 936 O O . ASP A 1 122 ? -9.492 15.367 2.904 1 97.44 122 ASP A O 1
ATOM 940 N N . ILE A 1 123 ? -9.211 15.023 0.708 1 98 123 ILE A N 1
ATOM 941 C CA . ILE A 1 123 ? -7.758 14.906 0.832 1 98 123 ILE A CA 1
ATOM 942 C C . ILE A 1 123 ? -7.148 16.297 1.064 1 98 123 ILE A C 1
ATOM 944 O O . ILE A 1 123 ? -7.273 17.188 0.222 1 98 123 ILE A O 1
ATOM 948 N N . ALA A 1 124 ? -6.492 16.422 2.242 1 96.38 124 ALA A N 1
ATOM 949 C CA . ALA A 1 124 ? -5.895 17.703 2.631 1 96.38 124 ALA A CA 1
ATOM 950 C C . ALA A 1 124 ? -4.395 17.703 2.35 1 96.38 124 ALA A C 1
ATOM 952 O O . ALA A 1 124 ? -3.789 18.766 2.205 1 96.38 124 ALA A O 1
ATOM 953 N N . ASP A 1 125 ? -3.799 16.547 2.387 1 97.06 125 ASP A N 1
ATOM 954 C CA . ASP A 1 125 ? -2.363 16.406 2.166 1 97.06 125 ASP A CA 1
ATOM 955 C C . ASP A 1 125 ? -2.01 14.984 1.739 1 97.06 125 ASP A C 1
ATOM 957 O O . ASP A 1 125 ? -2.885 14.125 1.647 1 97.06 125 ASP A O 1
ATOM 961 N N . TRP A 1 126 ? -0.793 14.773 1.376 1 98 126 TRP A N 1
ATOM 962 C CA . TRP A 1 126 ? -0.302 13.461 0.984 1 98 126 TRP A CA 1
ATOM 963 C C . TRP A 1 126 ? 1.202 13.352 1.212 1 98 126 TRP A C 1
ATOM 965 O O . TRP A 1 126 ? 1.888 14.359 1.37 1 98 126 TRP A O 1
ATOM 975 N N . SER A 1 127 ? 1.628 12.086 1.308 1 97.44 127 SER A N 1
ATOM 976 C CA . SER A 1 127 ? 3.043 11.82 1.544 1 97.44 127 SER A CA 1
ATOM 977 C C . SER A 1 127 ? 3.453 10.461 0.98 1 97.44 127 SER A C 1
ATOM 979 O O . SER A 1 127 ? 2.635 9.547 0.901 1 97.44 127 SER A O 1
ATOM 981 N N . TYR A 1 128 ? 4.641 10.359 0.514 1 96.5 128 TYR A N 1
ATOM 982 C CA . TYR A 1 128 ? 5.289 9.086 0.237 1 96.5 128 TYR A CA 1
ATOM 983 C C . TYR A 1 128 ? 6.797 9.188 0.429 1 96.5 128 TYR A C 1
ATOM 985 O O . TYR A 1 128 ? 7.328 10.281 0.642 1 96.5 128 TYR A O 1
ATOM 993 N N . LYS A 1 129 ? 7.422 8.039 0.469 1 95.06 129 LYS A N 1
ATOM 994 C CA . LYS A 1 129 ? 8.883 8.023 0.554 1 95.06 129 LYS A CA 1
ATOM 995 C C . LYS A 1 129 ? 9.508 7.727 -0.804 1 95.06 129 LYS A C 1
ATOM 997 O O . LYS A 1 129 ? 9.016 6.871 -1.544 1 95.06 129 LYS A O 1
ATOM 1002 N N . GLN A 1 130 ? 10.492 8.492 -1.161 1 94.75 130 GLN A N 1
ATOM 1003 C CA . GLN A 1 130 ? 11.359 8.258 -2.312 1 94.75 130 GLN A CA 1
ATOM 1004 C C . GLN A 1 130 ? 12.828 8.234 -1.9 1 94.75 130 GLN A C 1
ATOM 1006 O O . GLN A 1 130 ? 13.344 9.227 -1.378 1 94.75 130 GLN A O 1
ATOM 1011 N N . ASP A 1 131 ? 13.508 7.098 -2.084 1 91.75 131 ASP A N 1
ATOM 1012 C CA . ASP A 1 131 ? 14.883 6.945 -1.614 1 91.75 131 ASP A CA 1
ATOM 1013 C C . ASP A 1 131 ? 15 7.305 -0.136 1 91.75 131 ASP A C 1
ATOM 1015 O O . ASP A 1 131 ? 15.875 8.086 0.25 1 91.75 131 ASP A O 1
ATOM 1019 N N . ASP A 1 132 ? 13.984 6.945 0.634 1 88.38 132 ASP A N 1
ATOM 1020 C CA . ASP A 1 132 ? 13.906 7.047 2.088 1 88.38 132 ASP A CA 1
ATOM 1021 C C . ASP A 1 132 ? 13.766 8.5 2.531 1 88.38 132 ASP A C 1
ATOM 1023 O O . ASP A 1 132 ? 13.938 8.82 3.709 1 88.38 132 ASP A O 1
ATOM 1027 N N . ARG A 1 133 ? 13.477 9.289 1.547 1 95.12 133 ARG A N 1
ATOM 1028 C CA . ARG A 1 133 ? 13.117 10.672 1.864 1 95.12 133 ARG A CA 1
ATOM 1029 C C . ARG A 1 133 ? 11.617 10.898 1.709 1 95.12 133 ARG A C 1
ATOM 1031 O O . ARG A 1 133 ? 10.992 10.352 0.793 1 95.12 133 ARG A O 1
ATOM 1038 N N . VAL A 1 134 ? 11.141 11.727 2.57 1 95.19 134 VAL A N 1
ATOM 1039 C CA . VAL A 1 134 ? 9.703 11.992 2.555 1 95.19 134 VAL A CA 1
ATOM 1040 C C . VAL A 1 134 ? 9.398 13.094 1.544 1 95.19 134 VAL A C 1
ATOM 1042 O O . VAL A 1 134 ? 10.031 14.156 1.557 1 95.19 134 VAL A O 1
ATOM 1045 N N . ILE A 1 135 ? 8.484 12.828 0.618 1 97.5 135 ILE A N 1
ATOM 1046 C CA . ILE A 1 135 ? 7.914 13.797 -0.312 1 97.5 135 ILE A CA 1
ATOM 1047 C C . ILE A 1 135 ? 6.484 14.133 0.11 1 97.5 135 ILE A C 1
ATOM 1049 O O . ILE A 1 135 ? 5.711 13.242 0.479 1 97.5 135 ILE A O 1
ATOM 1053 N N . GLY A 1 136 ? 6.145 15.414 -0.052 1 97.25 136 GLY A N 1
ATOM 1054 C CA . GLY A 1 136 ? 4.84 15.852 0.426 1 97.25 136 GLY A CA 1
ATOM 1055 C C . GLY A 1 136 ? 4.844 16.234 1.894 1 97.25 136 GLY A C 1
ATOM 1056 O O . GLY A 1 136 ? 5.715 16.984 2.344 1 97.25 136 GLY A O 1
ATOM 1057 N N . ASN A 1 137 ? 3.686 15.828 2.627 1 96.12 137 ASN A N 1
ATOM 1058 C CA . ASN A 1 137 ? 3.484 16.234 4.016 1 96.12 137 ASN A CA 1
ATOM 1059 C C . ASN A 1 137 ? 3.764 17.719 4.211 1 96.12 137 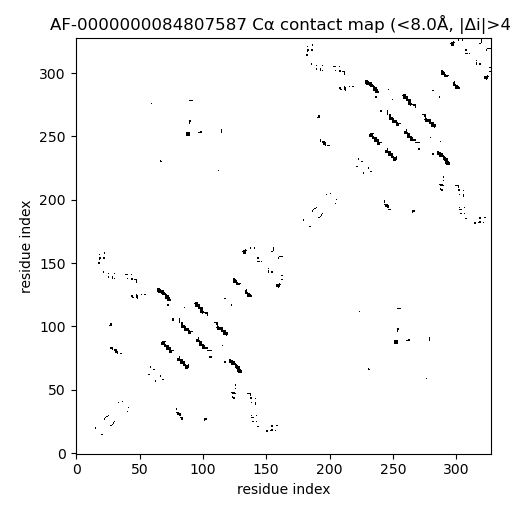ASN A C 1
ATOM 1061 O O . ASN A 1 137 ? 4.555 18.094 5.078 1 96.12 137 ASN A O 1
ATOM 1065 N N . PHE A 1 138 ? 3.086 18.516 3.455 1 95.81 138 PHE A N 1
ATOM 1066 C CA . PHE A 1 138 ? 3.281 19.953 3.418 1 95.81 138 PHE A CA 1
ATOM 1067 C C . PHE A 1 138 ? 2.832 20.594 4.727 1 95.81 138 PHE A C 1
ATOM 1069 O O . PHE A 1 138 ? 3.398 21.609 5.156 1 95.81 138 PHE A O 1
ATOM 1076 N N . THR A 1 139 ? 1.879 19.953 5.336 1 92.75 139 THR A N 1
ATOM 1077 C CA . THR A 1 139 ? 1.378 20.484 6.598 1 92.75 139 THR A CA 1
ATOM 1078 C C . THR A 1 139 ? 2.418 20.328 7.703 1 92.75 139 THR A C 1
ATOM 1080 O O . THR A 1 139 ? 2.557 21.188 8.562 1 92.75 139 THR A O 1
ATOM 1083 N N . ALA A 1 140 ? 3.158 19.234 7.652 1 91.88 140 ALA A N 1
ATOM 1084 C CA . ALA A 1 140 ? 4.242 19.062 8.617 1 91.88 140 ALA A CA 1
ATOM 1085 C C . ALA A 1 140 ? 5.285 20.172 8.477 1 91.88 140 ALA A C 1
ATOM 1087 O O . ALA A 1 140 ? 5.84 20.641 9.477 1 91.88 140 ALA A O 1
ATOM 1088 N N . CYS A 1 141 ? 5.508 20.578 7.289 1 93.19 141 CYS A N 1
ATOM 1089 C CA . CYS A 1 141 ? 6.5 21.625 7.035 1 93.19 141 CYS A CA 1
ATOM 1090 C C . CYS A 1 141 ? 6.059 22.953 7.629 1 93.19 141 CYS A C 1
ATOM 1092 O O . CYS A 1 141 ? 6.887 23.719 8.125 1 93.19 141 CYS A O 1
ATOM 1094 N N . VAL A 1 142 ? 4.766 23.234 7.57 1 91.12 142 VAL A N 1
ATOM 1095 C CA . VAL A 1 142 ? 4.246 24.453 8.195 1 91.12 142 VAL A CA 1
ATOM 1096 C C . VAL A 1 142 ? 4.453 24.391 9.703 1 91.12 142 VAL A C 1
ATOM 1098 O O . VAL A 1 142 ? 4.906 25.359 10.312 1 91.12 142 VAL A O 1
ATOM 1101 N N . LEU A 1 143 ? 4.223 23.219 10.32 1 87.31 143 LEU A N 1
ATOM 1102 C CA . LEU A 1 143 ? 4.309 23.062 11.766 1 87.31 143 LEU A CA 1
ATOM 1103 C C . LEU A 1 143 ? 5.754 23.172 12.242 1 87.31 143 LEU A C 1
ATOM 1105 O O . LEU A 1 143 ? 6.035 23.828 13.242 1 87.31 143 LEU A O 1
ATOM 1109 N N . ILE A 1 144 ? 6.609 22.594 11.508 1 89.06 144 ILE A N 1
ATOM 1110 C CA . ILE A 1 144 ? 7.992 22.547 11.969 1 89.06 144 ILE A CA 1
ATOM 1111 C C . ILE A 1 144 ? 8.656 23.906 11.734 1 89.06 144 ILE A C 1
ATOM 1113 O O . ILE A 1 144 ? 9.633 24.25 12.398 1 89.06 144 ILE A O 1
ATOM 1117 N N . ALA A 1 145 ? 8.125 24.656 10.789 1 90.5 145 ALA A N 1
ATOM 1118 C CA . ALA A 1 145 ? 8.656 25.984 10.508 1 90.5 145 ALA A CA 1
ATOM 1119 C C . ALA A 1 145 ? 8.477 26.906 11.711 1 90.5 145 ALA A C 1
ATOM 1121 O O . ALA A 1 145 ? 9.156 27.938 11.812 1 90.5 145 ALA A O 1
ATOM 1122 N N . ARG A 1 146 ? 7.609 26.516 12.594 1 87.12 146 ARG A N 1
ATOM 1123 C CA . ARG A 1 146 ? 7.309 27.359 13.75 1 87.12 146 ARG A CA 1
ATOM 1124 C C . ARG A 1 146 ? 8.195 26.984 14.938 1 87.12 146 ARG A C 1
ATOM 1126 O O . ARG A 1 146 ? 8.172 27.672 15.969 1 87.12 146 ARG A O 1
ATOM 1133 N N . GLU A 1 147 ? 9.016 25.984 14.766 1 86.75 147 GLU A N 1
ATOM 1134 C CA . GLU A 1 147 ? 9.906 25.516 15.82 1 86.75 147 GLU A CA 1
ATOM 1135 C C . GLU A 1 147 ? 11.281 26.172 15.711 1 86.75 147 GLU A C 1
ATOM 1137 O O . GLU A 1 147 ? 11.648 26.672 14.648 1 86.75 147 GLU A O 1
ATOM 1142 N N . PRO A 1 148 ? 12.055 26.219 16.891 1 88.75 148 PRO A N 1
ATOM 1143 C CA . PRO A 1 148 ? 13.422 26.734 16.812 1 88.75 148 PRO A CA 1
ATOM 1144 C C . PRO A 1 148 ? 14.266 26.016 15.766 1 88.75 148 PRO A C 1
ATOM 1146 O O . PRO A 1 148 ? 14.023 24.828 15.484 1 88.75 148 PRO A O 1
ATOM 1149 N N . ALA A 1 149 ? 15.25 26.781 15.258 1 90 149 ALA A N 1
ATOM 1150 C CA . ALA A 1 149 ? 16.031 26.312 14.117 1 90 149 ALA A CA 1
ATOM 1151 C C . ALA A 1 149 ? 16.672 24.953 14.398 1 90 149 ALA A C 1
ATOM 1153 O O . ALA A 1 149 ? 16.703 24.094 13.523 1 90 149 ALA A O 1
ATOM 1154 N N . ASN A 1 150 ? 17.219 24.734 15.562 1 89.56 150 ASN A N 1
ATOM 1155 C CA . ASN A 1 150 ? 17.875 23.484 15.898 1 89.56 150 ASN A CA 1
ATOM 1156 C C . ASN A 1 150 ? 16.875 22.312 15.922 1 89.56 150 ASN A C 1
ATOM 1158 O O . ASN A 1 150 ? 17.203 21.219 15.484 1 89.56 150 ASN A O 1
ATOM 1162 N N . GLN A 1 151 ? 15.68 22.656 16.406 1 85.31 151 GLN A N 1
ATOM 1163 C CA . GLN A 1 151 ? 14.641 21.625 16.422 1 85.31 151 GLN A CA 1
ATOM 1164 C C . GLN A 1 151 ? 14.141 21.328 15.016 1 85.31 151 GLN A C 1
ATOM 1166 O O . GLN A 1 151 ? 13.867 20.172 14.68 1 85.31 151 GLN A O 1
ATOM 1171 N N . ARG A 1 152 ? 14.109 22.328 14.188 1 88.81 152 ARG A N 1
ATOM 1172 C CA . ARG A 1 152 ? 13.703 22.172 12.797 1 88.81 152 ARG A CA 1
ATOM 1173 C C . ARG A 1 152 ? 14.688 21.281 12.039 1 88.81 152 ARG A C 1
ATOM 1175 O O . ARG A 1 152 ? 14.281 20.375 11.305 1 88.81 152 ARG A O 1
ATOM 1182 N N . ALA A 1 153 ? 15.914 21.547 12.273 1 90.56 153 ALA A N 1
ATOM 1183 C CA . ALA A 1 153 ? 16.953 20.781 11.602 1 90.56 153 ALA A CA 1
ATOM 1184 C C . ALA A 1 153 ? 16.938 19.312 12.031 1 90.56 153 ALA A C 1
ATOM 1186 O O . ALA A 1 153 ? 17.078 18.422 11.203 1 90.56 153 ALA A O 1
ATOM 1187 N N . ALA A 1 154 ? 16.75 19.109 13.266 1 87.38 154 ALA A N 1
ATOM 1188 C CA . ALA A 1 154 ? 16.688 17.75 13.797 1 87.38 154 ALA A CA 1
ATOM 1189 C C . ALA A 1 154 ? 15.508 16.984 13.219 1 87.38 154 ALA A C 1
ATOM 1191 O O . ALA A 1 154 ? 15.633 15.812 12.859 1 87.38 154 ALA A O 1
ATOM 1192 N N . PHE A 1 155 ? 14.398 17.672 13.141 1 86.75 155 PHE A N 1
ATOM 1193 C CA . PHE A 1 155 ? 13.203 17.078 12.562 1 86.75 155 PHE A CA 1
ATOM 1194 C C . PHE A 1 155 ? 13.43 16.688 11.109 1 86.75 155 PHE A C 1
ATOM 1196 O O . PHE A 1 155 ? 13.141 15.562 10.703 1 86.75 155 PHE A O 1
ATOM 1203 N N . ARG A 1 156 ? 13.977 17.609 10.352 1 91.38 156 ARG A N 1
ATOM 1204 C CA . ARG A 1 156 ? 14.172 17.375 8.922 1 91.38 156 ARG A CA 1
ATOM 1205 C C . ARG A 1 156 ? 15.125 16.203 8.688 1 91.38 156 ARG A C 1
ATOM 1207 O O . ARG A 1 156 ? 14.914 15.398 7.781 1 91.38 156 ARG A O 1
ATOM 1214 N N . ASP A 1 157 ? 16.047 16.109 9.555 1 91.06 157 ASP A N 1
ATOM 1215 C CA . ASP A 1 157 ? 17.047 15.047 9.422 1 91.06 157 ASP A CA 1
ATOM 1216 C C . ASP A 1 157 ? 16.453 13.688 9.797 1 91.06 157 ASP A C 1
ATOM 1218 O O . ASP A 1 157 ? 16.594 12.719 9.039 1 91.06 157 ASP A O 1
ATOM 1222 N N . GLN A 1 158 ? 15.773 13.672 10.891 1 88.5 158 GLN A N 1
ATOM 1223 C CA . GLN A 1 158 ? 15.258 12.406 11.406 1 88.5 158 GLN A CA 1
ATOM 1224 C C . GLN A 1 158 ? 14.055 11.93 10.602 1 88.5 158 GLN A C 1
ATOM 1226 O O . GLN A 1 158 ? 13.914 10.742 10.32 1 88.5 158 GLN A O 1
ATOM 1231 N N . TYR A 1 159 ? 13.227 12.875 10.211 1 88.94 159 TYR A N 1
ATOM 1232 C CA . TYR A 1 159 ? 12.008 12.57 9.477 1 88.94 159 TYR A CA 1
ATOM 1233 C C . TYR A 1 159 ? 12.297 12.406 7.992 1 88.94 159 TYR A C 1
ATOM 1235 O O . TYR A 1 159 ? 11.531 11.75 7.273 1 88.94 159 TYR A O 1
ATOM 1243 N N . GLY A 1 160 ? 13.391 12.969 7.551 1 92.5 160 GLY A N 1
ATOM 1244 C CA . GLY A 1 160 ? 13.812 12.828 6.168 1 92.5 160 GLY A CA 1
ATOM 1245 C C . GLY A 1 160 ? 12.992 13.656 5.203 1 92.5 160 GLY A C 1
ATOM 1246 O O . GLY A 1 160 ? 12.578 13.172 4.145 1 92.5 160 GLY A O 1
ATOM 1247 N N . ILE A 1 161 ? 12.727 14.906 5.605 1 94.44 161 ILE A N 1
ATOM 1248 C CA . ILE A 1 161 ? 11.93 15.789 4.762 1 94.44 161 ILE A CA 1
ATOM 1249 C C . ILE A 1 161 ? 12.664 17.109 4.539 1 94.44 161 ILE A C 1
ATOM 1251 O O . ILE A 1 161 ? 13.336 17.609 5.445 1 94.44 161 ILE A O 1
ATOM 1255 N N . ASP A 1 162 ? 12.57 17.734 3.336 1 92.62 162 ASP A N 1
ATOM 1256 C CA . ASP A 1 162 ? 13.328 18.938 3.021 1 92.62 162 ASP A CA 1
ATOM 1257 C C . ASP A 1 162 ? 12.5 20.203 3.287 1 92.62 162 ASP A C 1
ATOM 1259 O O . ASP A 1 162 ? 13.047 21.25 3.602 1 92.62 162 ASP A O 1
ATOM 1263 N N . CYS A 1 163 ? 11.266 20.188 3.25 1 90.88 163 CYS A N 1
ATOM 1264 C CA . CYS A 1 163 ? 10.344 21.297 3.375 1 90.88 163 CYS A CA 1
ATOM 1265 C C . CYS A 1 163 ? 10.742 22.438 2.443 1 90.88 163 CYS A C 1
ATOM 1267 O O . CYS A 1 163 ? 11.789 23.062 2.627 1 90.88 163 CYS A O 1
ATOM 1269 N N . GLU A 1 164 ? 10.5 22.438 1.176 1 74.56 164 GLU A N 1
ATOM 1270 C CA . GLU A 1 164 ? 10.844 23.516 0.251 1 74.56 164 GLU A CA 1
ATOM 1271 C C . GLU A 1 164 ? 9.906 24.719 0.425 1 74.56 164 GLU A C 1
ATOM 1273 O O . GLU A 1 164 ? 8.75 24.547 0.825 1 74.56 164 GLU A O 1
ATOM 1278 N N . MET B 1 1 ? 31.203 13.945 -58.188 1 43.06 1 MET B N 1
ATOM 1279 C CA . MET B 1 1 ? 30.406 12.781 -57.812 1 43.06 1 MET B CA 1
ATOM 1280 C C . MET B 1 1 ? 30.453 12.555 -56.312 1 43.06 1 MET B C 1
ATOM 1282 O O . MET B 1 1 ? 31.484 12.164 -55.75 1 43.06 1 MET B O 1
ATOM 1286 N N . LEU B 1 2 ? 29.688 13.344 -55.469 1 52.31 2 LEU B N 1
ATOM 1287 C CA . LEU B 1 2 ? 29.5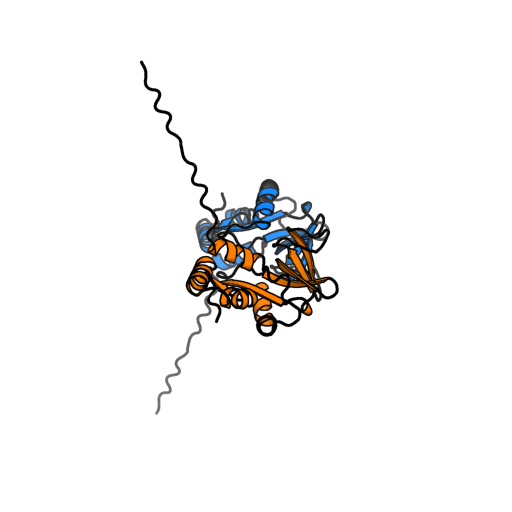16 13.273 -54 1 52.31 2 LEU B CA 1
ATOM 1288 C C . LEU B 1 2 ? 28.906 11.938 -53.594 1 52.31 2 LEU B C 1
ATOM 1290 O O . LEU B 1 2 ? 27.781 11.609 -54 1 52.31 2 LEU B O 1
ATOM 1294 N N . LEU B 1 3 ? 29.703 10.945 -53.188 1 54.44 3 LEU B N 1
ATOM 1295 C CA . LEU B 1 3 ? 29.297 9.664 -52.625 1 54.44 3 LEU B CA 1
ATOM 1296 C C . LEU B 1 3 ? 28.531 9.859 -51.312 1 54.44 3 LEU B C 1
ATOM 1298 O O . LEU B 1 3 ? 29.062 10.383 -50.344 1 54.44 3 LEU B O 1
ATOM 1302 N N . TRP B 1 4 ? 27.188 10.023 -51.375 1 58.72 4 TRP B N 1
ATOM 1303 C CA . TRP B 1 4 ? 26.312 9.984 -50.188 1 58.72 4 TRP B CA 1
ATOM 1304 C C . TRP B 1 4 ? 26.438 8.656 -49.469 1 58.72 4 TRP B C 1
ATOM 1306 O O . TRP B 1 4 ? 26.141 7.602 -50.031 1 58.72 4 TRP B O 1
ATOM 1316 N N . VAL B 1 5 ? 27.297 8.586 -48.438 1 59.41 5 VAL B N 1
ATOM 1317 C CA . VAL B 1 5 ? 27.344 7.461 -47.531 1 59.41 5 VAL B CA 1
ATOM 1318 C C . VAL B 1 5 ? 26.047 7.387 -46.719 1 59.41 5 VAL B C 1
ATOM 1320 O O . VAL B 1 5 ? 25.734 8.305 -45.938 1 59.41 5 VAL B O 1
ATOM 1323 N N . LEU B 1 6 ? 25.016 6.562 -47.094 1 57.5 6 LEU B N 1
ATOM 1324 C CA . LEU B 1 6 ? 23.844 6.227 -46.312 1 57.5 6 LEU B CA 1
ATOM 1325 C C . LEU B 1 6 ? 24.219 5.398 -45.094 1 57.5 6 LEU B C 1
ATOM 1327 O O . LEU B 1 6 ? 24.688 4.262 -45.219 1 57.5 6 LEU B O 1
ATOM 1331 N N . ILE B 1 7 ? 24.422 5.977 -43.906 1 60.31 7 ILE B N 1
ATOM 1332 C CA . ILE B 1 7 ? 24.594 5.285 -42.625 1 60.31 7 ILE B CA 1
ATOM 1333 C C . ILE B 1 7 ? 23.266 4.656 -42.188 1 60.31 7 ILE B C 1
ATOM 1335 O O . ILE B 1 7 ? 22.297 5.363 -41.938 1 60.31 7 ILE B O 1
ATOM 1339 N N . SER B 1 8 ? 23.047 3.402 -42.5 1 56.22 8 SER B N 1
ATOM 1340 C CA . SER B 1 8 ? 21.891 2.682 -41.969 1 56.22 8 SER B CA 1
ATOM 1341 C C . SER B 1 8 ? 22.031 2.455 -40.438 1 56.22 8 SER B C 1
ATOM 1343 O O . SER B 1 8 ? 22.938 1.763 -40 1 56.22 8 SER B O 1
ATOM 1345 N N . LEU B 1 9 ? 21.375 3.297 -39.625 1 58.84 9 LEU B N 1
ATOM 1346 C CA . LEU B 1 9 ? 21.25 3.033 -38.188 1 58.84 9 LEU B CA 1
ATOM 1347 C C . LEU B 1 9 ? 20.422 1.779 -37.938 1 58.84 9 LEU B C 1
ATOM 1349 O O . LEU B 1 9 ? 19.203 1.768 -38.219 1 58.84 9 LEU B O 1
ATOM 1353 N N . LEU B 1 10 ? 20.984 0.619 -37.812 1 56.03 10 LEU B N 1
ATOM 1354 C CA . LEU B 1 10 ? 20.297 -0.596 -37.375 1 56.03 10 LEU B CA 1
ATOM 1355 C C . LEU B 1 10 ? 19.766 -0.453 -35.969 1 56.03 10 LEU B C 1
ATOM 1357 O O . LEU B 1 10 ? 20.547 -0.336 -35 1 56.03 10 LEU B O 1
ATOM 1361 N N . ALA B 1 11 ? 18.516 -0.189 -35.781 1 55.25 11 ALA B N 1
ATOM 1362 C CA . ALA B 1 11 ? 17.859 -0.258 -34.469 1 55.25 11 ALA B CA 1
ATOM 1363 C C . ALA B 1 11 ? 17.781 -1.698 -33.969 1 55.25 11 ALA B C 1
ATOM 1365 O O . ALA B 1 11 ? 17.031 -2.51 -34.531 1 55.25 11 ALA B O 1
ATOM 1366 N N . VAL B 1 12 ? 18.688 -2.176 -33.188 1 53.06 12 VAL B N 1
ATOM 1367 C CA . VAL B 1 12 ? 18.562 -3.471 -32.531 1 53.06 12 VAL B CA 1
ATOM 1368 C C . VAL B 1 12 ? 17.484 -3.398 -31.453 1 53.06 12 VAL B C 1
ATOM 1370 O O . VAL B 1 12 ? 17.688 -2.756 -30.422 1 53.06 12 VAL B O 1
ATOM 1373 N N . VAL B 1 13 ? 16.266 -3.652 -31.75 1 56.16 13 VAL B N 1
ATOM 1374 C CA . VAL B 1 13 ? 15.258 -3.926 -30.734 1 56.16 13 VAL B CA 1
ATOM 1375 C C . VAL B 1 13 ? 15.648 -5.18 -29.953 1 56.16 13 VAL B C 1
ATOM 1377 O O . VAL B 1 13 ? 15.625 -6.289 -30.5 1 56.16 13 VAL B O 1
ATOM 1380 N N . ALA B 1 14 ? 16.297 -5.066 -28.891 1 54.53 14 ALA B N 1
ATOM 1381 C CA . ALA B 1 14 ? 16.625 -6.246 -28.094 1 54.53 14 ALA B CA 1
ATOM 1382 C C . ALA B 1 14 ? 15.359 -7.012 -27.703 1 54.53 14 ALA B C 1
ATOM 1384 O O . ALA B 1 14 ? 14.469 -6.465 -27.062 1 54.53 14 ALA B O 1
ATOM 1385 N N . ALA B 1 15 ? 15.016 -8.094 -28.203 1 57.75 15 ALA B N 1
ATOM 1386 C CA . ALA B 1 15 ? 14 -9.055 -27.781 1 57.75 15 ALA B CA 1
ATOM 1387 C C . ALA B 1 15 ? 14.086 -9.336 -26.281 1 57.75 15 ALA B C 1
ATOM 1389 O O . ALA B 1 15 ? 15.188 -9.375 -25.719 1 57.75 15 ALA B O 1
ATOM 1390 N N . PRO B 1 16 ? 12.891 -9.211 -25.578 1 58.62 16 PRO B N 1
ATOM 1391 C CA . PRO B 1 16 ? 13 -9.578 -24.172 1 58.62 16 PRO B CA 1
ATOM 1392 C C . PRO B 1 16 ? 13.656 -10.945 -23.969 1 58.62 16 PRO B C 1
ATOM 1394 O O . PRO B 1 16 ? 13.344 -11.898 -24.688 1 58.62 16 PRO B O 1
ATOM 1397 N N . SER B 1 17 ? 14.625 -10.93 -23.125 1 65.12 17 SER B N 1
ATOM 1398 C CA . SER B 1 17 ? 15.297 -12.18 -22.781 1 65.12 17 SER B CA 1
ATOM 1399 C C . SER B 1 17 ? 14.328 -13.188 -22.188 1 65.12 17 SER B C 1
ATOM 1401 O O . SER B 1 17 ? 13.242 -12.812 -21.719 1 65.12 17 SER B O 1
ATOM 1403 N N . ARG B 1 18 ? 14.375 -14.383 -22.406 1 65.06 18 ARG B N 1
ATOM 1404 C CA . ARG B 1 18 ? 13.562 -15.461 -21.844 1 65.06 18 ARG B CA 1
ATOM 1405 C C . ARG B 1 18 ? 13.312 -15.25 -20.359 1 65.06 18 ARG B C 1
ATOM 1407 O O . ARG B 1 18 ? 12.219 -15.516 -19.859 1 65.06 18 ARG B O 1
ATOM 1414 N N . ALA B 1 19 ? 14.305 -14.773 -19.625 1 66.19 19 ALA B N 1
ATOM 1415 C CA . ALA B 1 19 ? 14.133 -14.445 -18.219 1 66.19 19 ALA B CA 1
ATOM 1416 C C . ALA B 1 19 ? 13.039 -13.398 -18.031 1 66.19 19 ALA B C 1
ATOM 1418 O O . ALA B 1 19 ? 12.234 -13.5 -17.094 1 66.19 19 ALA B O 1
ATOM 1419 N N . GLN B 1 20 ? 12.977 -12.461 -18.828 1 65.81 20 GLN B N 1
ATOM 1420 C CA . GLN B 1 20 ? 11.945 -11.43 -18.75 1 65.81 20 GLN B CA 1
ATOM 1421 C C . GLN B 1 20 ? 10.555 -12.023 -18.984 1 65.81 20 GLN B C 1
ATOM 1423 O O . GLN B 1 20 ? 9.594 -11.648 -18.312 1 65.81 20 GLN B O 1
ATOM 1428 N N . SER B 1 21 ? 10.641 -12.969 -19.922 1 71.25 21 SER B N 1
ATOM 1429 C CA . SER B 1 21 ? 9.383 -13.648 -20.203 1 71.25 21 SER B CA 1
ATOM 1430 C C . SER B 1 21 ? 8.906 -14.445 -19 1 71.25 21 SER B C 1
ATOM 1432 O O . SER B 1 21 ? 7.715 -14.469 -18.688 1 71.25 21 SER B O 1
ATOM 1434 N N . LEU B 1 22 ? 9.867 -15.008 -18.281 1 67.88 22 LEU B N 1
ATOM 1435 C CA . LEU B 1 22 ? 9.539 -15.789 -17.078 1 67.88 22 LEU B CA 1
ATOM 1436 C C . LEU B 1 22 ? 9.07 -14.875 -15.953 1 67.88 22 LEU B C 1
ATOM 1438 O O . LEU B 1 22 ? 8.156 -15.234 -15.203 1 67.88 22 LEU B O 1
ATOM 1442 N N . ILE B 1 23 ? 9.648 -13.75 -15.844 1 66.44 23 ILE B N 1
ATOM 1443 C CA . ILE B 1 23 ? 9.242 -12.781 -14.836 1 66.44 23 ILE B CA 1
ATOM 1444 C C . ILE B 1 23 ? 7.828 -12.289 -15.117 1 66.44 23 ILE B C 1
ATOM 1446 O O . ILE B 1 23 ? 6.996 -12.219 -14.211 1 66.44 23 ILE B O 1
ATOM 1450 N N . ASP B 1 24 ? 7.672 -11.984 -16.344 1 68.88 24 ASP B N 1
ATOM 1451 C CA . ASP B 1 24 ? 6.328 -11.57 -16.75 1 68.88 24 ASP B CA 1
ATOM 1452 C C . ASP B 1 24 ? 5.309 -12.664 -16.453 1 68.88 24 ASP B C 1
ATOM 1454 O O . ASP B 1 24 ? 4.191 -12.375 -16.016 1 68.88 24 ASP B O 1
ATOM 1458 N N . LYS B 1 25 ? 5.824 -13.805 -16.781 1 65.62 25 LYS B N 1
ATOM 1459 C CA . LYS B 1 25 ? 4.957 -14.945 -16.516 1 65.62 25 LYS B CA 1
ATOM 1460 C C . LYS B 1 25 ? 4.715 -15.109 -15.016 1 65.62 25 LYS B C 1
ATOM 1462 O O . LYS B 1 25 ? 3.588 -15.375 -14.586 1 65.62 25 LYS B O 1
ATOM 1467 N N . ALA B 1 26 ? 5.785 -15.016 -14.32 1 62.94 26 ALA B N 1
ATOM 1468 C CA . ALA B 1 26 ? 5.668 -15.156 -12.875 1 62.94 26 ALA B CA 1
ATOM 1469 C C . ALA B 1 26 ? 4.777 -14.062 -12.289 1 62.94 26 ALA B C 1
ATOM 1471 O O . ALA B 1 26 ? 3.994 -14.32 -11.367 1 62.94 26 ALA B O 1
ATOM 1472 N N . ALA B 1 27 ? 5.086 -12.891 -12.82 1 59.41 27 ALA B N 1
ATOM 1473 C CA . ALA B 1 27 ? 4.262 -11.766 -12.398 1 59.41 27 ALA B CA 1
ATOM 1474 C C . ALA B 1 27 ? 2.805 -11.969 -12.805 1 59.41 27 ALA B C 1
ATOM 1476 O O . ALA B 1 27 ? 1.89 -11.586 -12.07 1 59.41 27 ALA B O 1
ATOM 1477 N N . ARG B 1 28 ? 2.721 -12.383 -14.062 1 56.12 28 ARG B N 1
ATOM 1478 C CA . ARG B 1 28 ? 1.376 -12.641 -14.57 1 56.12 28 ARG B CA 1
ATOM 1479 C C . ARG B 1 28 ? 0.864 -13.992 -14.086 1 56.12 28 ARG B C 1
ATOM 1481 O O . ARG B 1 28 ? -0.317 -14.312 -14.242 1 56.12 28 ARG B O 1
ATOM 1488 N N . ASP B 1 29 ? 1.593 -14.5 -13.109 1 53.38 29 ASP B N 1
ATOM 1489 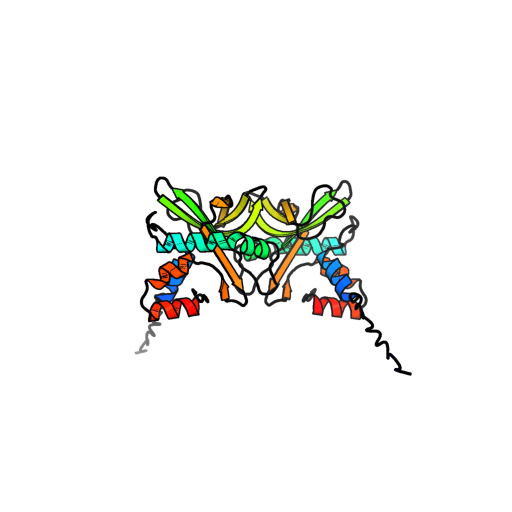C CA . ASP B 1 29 ? 1.247 -15.867 -12.734 1 53.38 29 ASP B CA 1
ATOM 1490 C C . ASP B 1 29 ? 0.518 -16.578 -13.875 1 53.38 29 ASP B C 1
ATOM 1492 O O . ASP B 1 29 ? -0.709 -16.5 -13.977 1 53.38 29 ASP B O 1
ATOM 1496 N N . GLU B 1 30 ? 0.978 -16.609 -15.047 1 46.97 30 GLU B N 1
ATOM 1497 C CA . GLU B 1 30 ? 0.392 -17.625 -15.914 1 46.97 30 GLU B CA 1
ATOM 1498 C C . GLU B 1 30 ? -0.106 -18.812 -15.102 1 46.97 30 GLU B C 1
ATOM 1500 O O . GLU B 1 30 ? 0.223 -19.969 -15.414 1 46.97 30 GLU B O 1
ATOM 1505 N N . ILE B 1 31 ? -0.005 -18.719 -13.805 1 48.75 31 ILE B N 1
ATOM 1506 C CA . ILE B 1 31 ? -0.68 -19.734 -13 1 48.75 31 ILE B CA 1
ATOM 1507 C C . ILE B 1 31 ? -2.105 -19.938 -13.508 1 48.75 31 ILE B C 1
ATOM 1509 O O . ILE B 1 31 ? -3.061 -19.891 -12.727 1 48.75 31 ILE B O 1
ATOM 1513 N N . ALA B 1 32 ? -2.465 -19.172 -14.445 1 45.44 32 ALA B N 1
ATOM 1514 C CA . ALA B 1 32 ? -3.793 -19.438 -14.992 1 45.44 32 ALA B CA 1
ATOM 1515 C C . ALA B 1 32 ? -4.246 -20.844 -14.664 1 45.44 32 ALA B C 1
ATOM 1517 O O . ALA B 1 32 ? -5.344 -21.047 -14.141 1 45.44 32 ALA B O 1
ATOM 1518 N N . ARG B 1 33 ? -4.035 -21.922 -15.719 1 46.12 33 ARG B N 1
ATOM 1519 C CA . ARG B 1 33 ? -4.723 -23.219 -15.758 1 46.12 33 ARG B CA 1
ATOM 1520 C C . ARG B 1 33 ? -4.062 -24.219 -14.812 1 46.12 33 ARG B C 1
ATOM 1522 O O . ARG B 1 33 ? -3.285 -25.062 -15.242 1 46.12 33 ARG B O 1
ATOM 1529 N N . VAL B 1 34 ? -3.459 -23.5 -13.734 1 51 34 VAL B N 1
ATOM 1530 C CA . VAL B 1 34 ? -3.123 -24.672 -12.93 1 51 34 VAL B CA 1
ATOM 1531 C C . VAL B 1 34 ? -4.309 -25.641 -12.898 1 51 34 VAL B C 1
ATOM 1533 O O . VAL B 1 34 ? -5.41 -25.266 -12.492 1 51 34 VAL B O 1
ATOM 1536 N N . LYS B 1 35 ? -4.215 -26.531 -13.727 1 52.12 35 LYS B N 1
ATOM 1537 C CA . LYS B 1 35 ? -5.199 -27.594 -13.68 1 52.12 35 LYS B CA 1
ATOM 1538 C C . LYS B 1 35 ? -5.586 -27.938 -12.242 1 52.12 35 LYS B C 1
ATOM 1540 O O . LYS B 1 35 ? -4.723 -28.031 -11.367 1 52.12 35 LYS B O 1
ATOM 1545 N N . SER B 1 36 ? -6.809 -27.781 -11.953 1 57.84 36 SER B N 1
ATOM 1546 C CA . SER B 1 36 ? -7.383 -28.391 -10.75 1 57.84 36 SER B CA 1
ATOM 1547 C C . SER B 1 36 ? -6.77 -29.75 -10.477 1 57.84 36 SER B C 1
ATOM 1549 O O . SER B 1 36 ? -6.75 -30.625 -11.352 1 57.84 36 SER B O 1
ATOM 1551 N N . GLY B 1 37 ? -5.465 -29.734 -9.836 1 71.12 37 GLY B N 1
ATOM 1552 C CA . GLY B 1 37 ? -4.961 -31.031 -9.422 1 71.12 37 GLY B CA 1
ATOM 1553 C C . GLY B 1 37 ? -3.447 -31.094 -9.359 1 71.12 37 GLY B C 1
ATOM 1554 O O . GLY B 1 37 ? -2.875 -32.125 -9 1 71.12 37 GLY B O 1
ATOM 1555 N N . ASP B 1 38 ? -2.811 -30.078 -9.727 1 83.94 38 ASP B N 1
ATOM 1556 C CA . ASP B 1 38 ? -1.355 -30.109 -9.617 1 83.94 38 ASP B CA 1
ATOM 1557 C C . ASP B 1 38 ? -0.914 -30.109 -8.156 1 83.94 38 ASP B C 1
ATOM 1559 O O . ASP B 1 38 ? -1.089 -29.125 -7.441 1 83.94 38 ASP B O 1
ATOM 1563 N N . PRO B 1 39 ? -0.339 -31.297 -7.707 1 91.5 39 PRO B N 1
ATOM 1564 C CA . PRO B 1 39 ? -0.035 -31.422 -6.281 1 91.5 39 PRO B CA 1
ATOM 1565 C C . PRO B 1 39 ? 1.021 -30.438 -5.809 1 91.5 39 PRO B C 1
ATOM 1567 O O . PRO B 1 39 ? 0.985 -29.984 -4.66 1 91.5 39 PRO B O 1
ATOM 1570 N N . GLU B 1 40 ? 1.978 -30.078 -6.684 1 92.38 40 GLU B N 1
ATOM 1571 C CA . GLU B 1 40 ? 2.996 -29.109 -6.297 1 92.38 40 GLU B CA 1
ATOM 1572 C C . GLU B 1 40 ? 2.393 -27.719 -6.102 1 92.38 40 GLU B C 1
ATOM 1574 O O . GLU B 1 40 ? 2.771 -26.984 -5.18 1 92.38 40 GLU B O 1
ATOM 1579 N N . MET B 1 41 ? 1.476 -27.406 -6.953 1 91.38 41 MET B N 1
ATOM 1580 C CA . MET B 1 41 ? 0.786 -26.125 -6.828 1 91.38 41 MET B CA 1
ATOM 1581 C C . MET B 1 41 ? -0.084 -26.094 -5.574 1 91.38 41 MET B C 1
ATOM 1583 O O . MET B 1 41 ? -0.107 -25.094 -4.855 1 91.38 41 MET B O 1
ATOM 1587 N N . ALA B 1 42 ? -0.726 -27.203 -5.34 1 92.12 42 ALA B N 1
ATOM 1588 C CA . ALA B 1 42 ? -1.545 -27.297 -4.137 1 92.12 42 ALA B CA 1
ATOM 1589 C C . ALA B 1 42 ? -0.693 -27.141 -2.879 1 92.12 42 ALA B C 1
ATOM 1591 O O . ALA B 1 42 ? -1.106 -26.484 -1.916 1 92.12 42 ALA B O 1
ATOM 1592 N N . ALA B 1 43 ? 0.44 -27.719 -2.898 1 95.25 43 ALA B N 1
ATOM 1593 C CA . ALA B 1 43 ? 1.341 -27.625 -1.753 1 95.25 43 ALA B CA 1
ATOM 1594 C C . ALA B 1 43 ? 1.829 -26.188 -1.552 1 95.25 43 ALA B C 1
ATOM 1596 O O . ALA B 1 43 ? 1.963 -25.719 -0.417 1 95.25 43 ALA B O 1
ATOM 1597 N N . ALA B 1 44 ? 2.102 -25.547 -2.666 1 95.5 44 ALA B N 1
ATOM 1598 C CA . ALA B 1 44 ? 2.533 -24.156 -2.596 1 95.5 44 ALA B CA 1
ATOM 1599 C C . ALA B 1 44 ? 1.444 -23.281 -1.991 1 95.5 44 ALA B C 1
ATOM 1601 O O . ALA B 1 44 ? 1.729 -22.406 -1.156 1 95.5 44 ALA B O 1
ATOM 1602 N N . ILE B 1 45 ? 0.247 -23.484 -2.367 1 95.5 45 ILE B N 1
ATOM 1603 C CA . ILE B 1 45 ? -0.888 -22.734 -1.854 1 95.5 45 ILE B CA 1
ATOM 1604 C C . ILE B 1 45 ? -1.065 -23.016 -0.363 1 95.5 45 ILE B C 1
ATOM 1606 O O . ILE B 1 45 ? -1.286 -22.094 0.426 1 95.5 45 ILE B O 1
ATOM 1610 N N . ALA B 1 46 ? -0.939 -24.266 -0.023 1 96.88 46 ALA B N 1
ATOM 1611 C CA . ALA B 1 46 ? -1.044 -24.625 1.389 1 96.88 46 ALA B CA 1
ATOM 1612 C C . ALA B 1 46 ? 0.041 -23.938 2.213 1 96.88 46 ALA B C 1
ATOM 1614 O O . ALA B 1 46 ? -0.221 -23.469 3.32 1 96.88 46 ALA B O 1
ATOM 1615 N N . LYS B 1 47 ? 1.237 -23.922 1.685 1 97.88 47 LYS B N 1
ATOM 1616 C CA . LYS B 1 47 ? 2.342 -23.25 2.363 1 97.88 47 LYS B CA 1
ATOM 1617 C C . LYS B 1 47 ? 2.051 -21.766 2.545 1 97.88 47 LYS B C 1
ATOM 1619 O O . LYS B 1 47 ? 2.291 -21.203 3.617 1 97.88 47 LYS B O 1
ATOM 1624 N N . ALA B 1 48 ? 1.576 -21.141 1.485 1 97.75 48 ALA B N 1
ATOM 1625 C CA . ALA B 1 48 ? 1.21 -19.734 1.562 1 97.75 48 ALA B CA 1
ATOM 1626 C C . ALA B 1 48 ? 0.163 -19.5 2.646 1 97.75 48 ALA B C 1
ATOM 1628 O O . ALA B 1 48 ? 0.293 -18.562 3.453 1 97.75 48 ALA B O 1
ATOM 1629 N N . ARG B 1 49 ? -0.825 -20.328 2.703 1 98.56 49 ARG B N 1
ATOM 1630 C CA . ARG B 1 49 ? -1.928 -20.156 3.643 1 98.56 49 ARG B CA 1
ATOM 1631 C C . ARG B 1 49 ? -1.464 -20.375 5.078 1 98.56 49 ARG B C 1
ATOM 1633 O O . ARG B 1 49 ? -1.952 -19.734 6.004 1 98.56 49 ARG B O 1
ATOM 1640 N N . ALA B 1 50 ? -0.523 -21.281 5.242 1 98.56 50 ALA B N 1
ATOM 1641 C CA . ALA B 1 50 ? 0.026 -21.516 6.574 1 98.56 50 ALA B CA 1
ATOM 1642 C C . ALA B 1 50 ? 0.745 -20.281 7.105 1 98.56 50 ALA B C 1
ATOM 1644 O O . ALA B 1 50 ? 0.794 -20.062 8.32 1 98.56 50 ALA B O 1
ATOM 1645 N N . GLY B 1 51 ? 1.279 -19.484 6.207 1 98.62 51 GLY B N 1
ATOM 1646 C CA . GLY B 1 51 ? 2.02 -18.297 6.605 1 98.62 51 GLY B CA 1
ATOM 1647 C C . GLY B 1 51 ? 1.196 -17.016 6.52 1 98.62 51 GLY B C 1
ATOM 1648 O O . GLY B 1 51 ? 1.708 -15.922 6.77 1 98.62 51 GLY B O 1
ATOM 1649 N N . LEU B 1 52 ? -0.092 -17.156 6.285 1 98.69 52 LEU B N 1
ATOM 1650 C CA . LEU B 1 52 ? -0.913 -16.016 5.93 1 98.69 52 LEU B CA 1
ATOM 1651 C C . LEU B 1 52 ? -1.057 -15.055 7.113 1 98.69 52 LEU B C 1
ATOM 1653 O O . LEU B 1 52 ? -1.03 -13.836 6.941 1 98.69 52 LEU B O 1
ATOM 1657 N N . ASP B 1 53 ? -1.143 -15.594 8.344 1 98.31 53 ASP B N 1
ATOM 1658 C CA . ASP B 1 53 ? -1.266 -14.727 9.508 1 98.31 53 ASP B CA 1
ATOM 1659 C C . ASP B 1 53 ? -0.044 -13.82 9.656 1 98.31 53 ASP B C 1
ATOM 1661 O O . ASP B 1 53 ? -0.18 -12.625 9.906 1 98.31 53 ASP B O 1
ATOM 1665 N N . GLY B 1 54 ? 1.122 -14.375 9.469 1 98.38 54 GLY B N 1
ATOM 1666 C CA . GLY B 1 54 ? 2.344 -13.586 9.555 1 98.38 54 GLY B CA 1
ATOM 1667 C C . GLY B 1 54 ? 2.451 -12.531 8.469 1 98.38 54 GLY B C 1
ATOM 1668 O O . GLY B 1 54 ? 2.859 -11.398 8.742 1 98.38 54 GLY B O 1
ATOM 1669 N N . PHE B 1 55 ? 2.09 -12.906 7.328 1 98.56 55 PHE B N 1
ATOM 1670 C CA . PHE B 1 55 ? 2.092 -11.977 6.207 1 98.56 55 PHE B CA 1
ATOM 1671 C C . PHE B 1 55 ? 1.162 -10.797 6.477 1 98.56 55 PHE B C 1
ATOM 1673 O O . PHE B 1 55 ? 1.552 -9.641 6.316 1 98.56 55 PHE B O 1
ATOM 1680 N N . LEU B 1 56 ? -0.091 -11.125 6.918 1 97.12 56 LEU B N 1
ATOM 1681 C CA . LEU B 1 56 ? -1.078 -10.07 7.129 1 97.12 56 LEU B CA 1
ATOM 1682 C C . LEU B 1 56 ? -0.655 -9.156 8.273 1 97.12 56 LEU B C 1
ATOM 1684 O O . LEU B 1 56 ? -0.882 -7.945 8.219 1 97.12 56 LEU B O 1
ATOM 1688 N N . ALA B 1 57 ? -0.021 -9.703 9.289 1 95.56 57 ALA B N 1
ATOM 1689 C CA . ALA B 1 57 ? 0.482 -8.891 10.391 1 95.56 57 ALA B CA 1
ATOM 1690 C C . ALA B 1 57 ? 1.544 -7.902 9.914 1 95.56 57 ALA B C 1
ATOM 1692 O O . ALA B 1 57 ? 1.545 -6.738 10.305 1 95.56 57 ALA B O 1
ATOM 1693 N N . ARG B 1 58 ? 2.414 -8.344 9.016 1 96.19 58 ARG B N 1
ATOM 1694 C CA . ARG B 1 58 ? 3.449 -7.477 8.461 1 96.19 58 ARG B CA 1
ATOM 1695 C C . ARG B 1 58 ? 2.846 -6.426 7.535 1 96.19 58 ARG B C 1
ATOM 1697 O O . ARG B 1 58 ? 3.291 -5.277 7.512 1 96.19 58 ARG B O 1
ATOM 1704 N N . ALA B 1 59 ? 1.847 -6.848 6.781 1 95.06 59 ALA B N 1
ATOM 1705 C CA . ALA B 1 59 ? 1.183 -5.91 5.879 1 95.06 59 ALA B CA 1
ATOM 1706 C C . ALA B 1 59 ? 0.49 -4.797 6.656 1 95.06 59 ALA B C 1
ATOM 1708 O O . ALA B 1 59 ? 0.416 -3.658 6.191 1 95.06 59 ALA B O 1
ATOM 1709 N N . ASP B 1 60 ? 0.028 -5.137 7.844 1 88.62 60 ASP B N 1
ATOM 1710 C CA . ASP B 1 60 ? -0.635 -4.16 8.703 1 88.62 60 ASP B CA 1
ATOM 1711 C C . ASP B 1 60 ? 0.376 -3.199 9.32 1 88.62 60 ASP B C 1
ATOM 1713 O O . ASP B 1 60 ? 0.052 -2.043 9.602 1 88.62 60 ASP B O 1
ATOM 1717 N N . HIS B 1 61 ? 1.574 -3.73 9.531 1 87.25 61 HIS B N 1
ATOM 1718 C CA . HIS B 1 61 ? 2.639 -2.951 10.156 1 87.25 61 HIS B CA 1
ATOM 1719 C C . HIS B 1 61 ? 3.984 -3.227 9.492 1 87.25 61 HIS B C 1
ATOM 1721 O O . HIS B 1 61 ? 4.871 -3.824 10.102 1 87.25 61 HIS B O 1
ATOM 1727 N N . PRO B 1 62 ? 4.109 -2.707 8.25 1 89 62 PRO B N 1
ATOM 1728 C CA . PRO B 1 62 ? 5.355 -3.025 7.547 1 89 62 PRO B CA 1
ATOM 1729 C C . PRO B 1 62 ? 6.582 -2.393 8.203 1 89 62 PRO B C 1
ATOM 1731 O O . PRO B 1 62 ? 6.516 -1.251 8.672 1 89 62 PRO B O 1
ATOM 1734 N N . ALA B 1 63 ? 7.617 -3.23 8.289 1 88.88 63 ALA B N 1
ATOM 1735 C CA . ALA B 1 63 ? 8.906 -2.664 8.68 1 88.88 63 ALA B CA 1
ATOM 1736 C C . ALA B 1 63 ? 9.453 -1.743 7.59 1 88.88 63 ALA B C 1
ATOM 1738 O O . ALA B 1 63 ? 8.984 -1.777 6.445 1 88.88 63 ALA B O 1
ATOM 1739 N N . GLY B 1 64 ? 10.406 -0.949 7.949 1 84.31 64 GLY B N 1
ATOM 1740 C CA . GLY B 1 64 ? 10.953 0.052 7.043 1 84.31 64 GLY B CA 1
ATOM 1741 C C . GLY B 1 64 ? 11.555 -0.544 5.785 1 84.31 64 GLY B C 1
ATOM 1742 O O . GLY B 1 64 ? 11.594 0.107 4.742 1 84.31 64 GLY B O 1
ATOM 1743 N N . ASN B 1 65 ? 11.992 -1.8 5.895 1 89.12 65 ASN B N 1
ATOM 1744 C CA . ASN B 1 65 ? 12.648 -2.43 4.754 1 89.12 65 ASN B CA 1
ATOM 1745 C C . ASN B 1 65 ? 11.703 -3.363 4.008 1 89.12 65 ASN B C 1
ATOM 1747 O O . ASN B 1 65 ? 12.148 -4.203 3.221 1 89.12 65 ASN B O 1
ATOM 1751 N N . GLN B 1 66 ? 10.383 -3.238 4.332 1 92.69 66 GLN B N 1
ATOM 1752 C CA . GLN B 1 66 ? 9.367 -4.062 3.676 1 92.69 66 GLN B CA 1
ATOM 1753 C C . GLN B 1 66 ? 8.422 -3.213 2.832 1 92.69 66 GLN B C 1
ATOM 1755 O O . GLN B 1 66 ? 8.062 -2.102 3.225 1 92.69 66 GLN B O 1
ATOM 1760 N N . ARG B 1 67 ? 8.039 -3.729 1.622 1 91.5 67 ARG B N 1
ATOM 1761 C CA . ARG B 1 67 ? 7.152 -2.996 0.72 1 91.5 67 ARG B CA 1
ATOM 1762 C C . ARG B 1 67 ? 6.48 -3.939 -0.271 1 91.5 67 ARG B C 1
ATOM 1764 O O . ARG B 1 67 ? 6.789 -5.133 -0.31 1 91.5 67 ARG B O 1
ATOM 1771 N N . ASP B 1 68 ? 5.488 -3.482 -1.007 1 93.31 68 ASP B N 1
ATOM 1772 C CA . ASP B 1 68 ? 4.848 -4.145 -2.139 1 93.31 68 ASP B CA 1
ATOM 1773 C C . ASP B 1 68 ? 4.086 -5.387 -1.689 1 93.31 68 ASP B C 1
ATOM 1775 O O . ASP B 1 68 ? 4.172 -6.43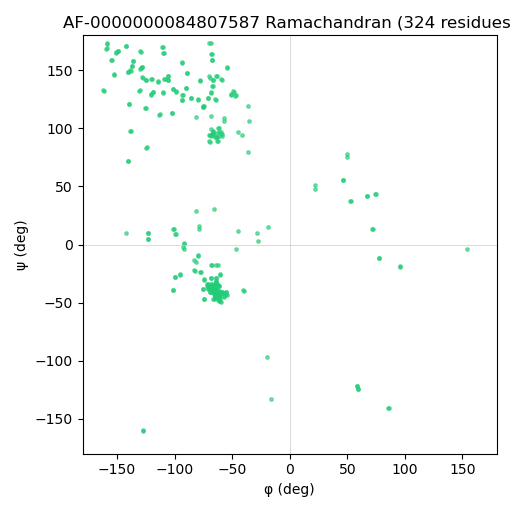8 -2.33 1 93.31 68 ASP B O 1
ATOM 1779 N N . PHE B 1 69 ? 3.4 -5.219 -0.566 1 96.19 69 PHE B N 1
ATOM 1780 C CA . PHE B 1 69 ? 2.588 -6.328 -0.077 1 96.19 69 PHE B CA 1
ATOM 1781 C C . PHE B 1 69 ? 1.457 -6.641 -1.05 1 96.19 69 PHE B C 1
ATOM 1783 O O . PHE B 1 69 ? 0.678 -5.754 -1.409 1 96.19 69 PHE B O 1
ATOM 1790 N N . ALA B 1 70 ? 1.373 -7.879 -1.483 1 97.12 70 ALA B N 1
ATOM 1791 C CA . ALA B 1 70 ? 0.382 -8.32 -2.463 1 97.12 70 ALA B CA 1
ATOM 1792 C C . ALA B 1 70 ? -0.2 -9.68 -2.082 1 97.12 70 ALA B C 1
ATOM 1794 O O . ALA B 1 70 ? 0.464 -10.484 -1.423 1 97.12 70 ALA B O 1
ATOM 1795 N N . VAL B 1 71 ? -1.403 -9.828 -2.477 1 97.94 71 VAL B N 1
ATOM 1796 C CA . VAL B 1 71 ? -2.029 -11.133 -2.33 1 97.94 71 VAL B CA 1
ATOM 1797 C C . VAL B 1 71 ? -2.453 -11.664 -3.699 1 97.94 71 VAL B C 1
ATOM 1799 O O . VAL B 1 71 ? -2.842 -10.883 -4.578 1 97.94 71 VAL B O 1
ATOM 1802 N N . LYS B 1 72 ? -2.279 -12.945 -3.838 1 96.44 72 LYS B N 1
ATOM 1803 C CA . LYS B 1 72 ? -2.842 -13.656 -4.98 1 96.44 72 LYS B CA 1
ATOM 1804 C C . LYS B 1 72 ? -4.211 -14.234 -4.645 1 96.44 72 LYS B C 1
ATOM 1806 O O . LYS B 1 72 ? -4.34 -15.039 -3.717 1 96.44 72 LYS B O 1
ATOM 1811 N N . VAL B 1 73 ? -5.215 -13.891 -5.422 1 96.5 73 VAL B N 1
ATOM 1812 C CA . VAL B 1 73 ? -6.594 -14.227 -5.082 1 96.5 73 VAL B CA 1
ATOM 1813 C C . VAL B 1 73 ? -7.191 -15.117 -6.168 1 96.5 73 VAL B C 1
ATOM 1815 O O . VAL B 1 73 ? -7.039 -14.836 -7.359 1 96.5 73 VAL B O 1
ATOM 1818 N N . LYS B 1 74 ? -7.789 -16.172 -5.73 1 94 74 LYS B N 1
ATOM 1819 C CA . LYS B 1 74 ? -8.5 -17.078 -6.625 1 94 74 LYS B CA 1
ATOM 1820 C C . LYS B 1 74 ? -9.875 -16.531 -6.98 1 94 74 LYS B C 1
ATOM 1822 O O . LYS B 1 74 ? -10.672 -16.219 -6.094 1 94 74 LYS B O 1
ATOM 1827 N N . VAL B 1 75 ? -10.156 -16.406 -8.227 1 93.31 75 VAL B N 1
ATOM 1828 C CA . VAL B 1 75 ? -11.477 -16.031 -8.727 1 93.31 75 VAL B CA 1
ATOM 1829 C C . VAL B 1 75 ? -12.094 -17.203 -9.484 1 93.31 75 VAL B C 1
ATOM 1831 O O . VAL B 1 75 ? -11.633 -17.562 -10.578 1 93.31 75 VAL B O 1
ATOM 1834 N N . PRO B 1 76 ? -13.109 -17.766 -8.961 1 90 76 PRO B N 1
ATOM 1835 C CA . PRO B 1 76 ? -13.711 -18.938 -9.602 1 90 76 PRO B CA 1
ATOM 1836 C C . PRO B 1 76 ? -14.383 -18.609 -10.93 1 90 76 PRO B C 1
ATOM 1838 O O . PRO B 1 76 ? -15.047 -17.562 -11.047 1 90 76 PRO B O 1
ATOM 1841 N N . LEU B 1 77 ? -14.055 -19.422 -11.961 1 88.44 77 LEU B N 1
ATOM 1842 C CA . LEU B 1 77 ? -14.688 -19.375 -13.281 1 88.44 77 LEU B CA 1
ATOM 1843 C C . LEU B 1 77 ? -15.234 -20.75 -13.656 1 88.44 77 LEU B C 1
ATOM 1845 O O . LEU B 1 77 ? -14.633 -21.469 -14.453 1 88.44 77 LEU B O 1
ATOM 1849 N N . GLY B 1 78 ? -16.438 -21.047 -13.164 1 85.12 78 GLY B N 1
ATOM 1850 C CA . GLY B 1 78 ? -16.953 -22.391 -13.359 1 85.12 78 GLY B CA 1
ATOM 1851 C C . GLY B 1 78 ? -16.062 -23.469 -12.75 1 85.12 78 GLY B C 1
ATOM 1852 O O . GLY B 1 78 ? -15.75 -23.422 -11.562 1 85.12 78 GLY B O 1
ATOM 1853 N N . ALA B 1 79 ? -15.617 -24.438 -13.531 1 82.56 79 ALA B N 1
ATOM 1854 C CA . ALA B 1 79 ? -14.727 -25.5 -13.078 1 82.56 79 ALA B CA 1
ATOM 1855 C C . ALA B 1 79 ? -13.273 -25.016 -13.016 1 82.56 79 ALA B C 1
ATOM 1857 O O . ALA B 1 79 ? -12.414 -25.688 -12.438 1 82.56 79 ALA B O 1
ATOM 1858 N N . ASN B 1 80 ? -13.109 -23.812 -13.57 1 84.25 80 ASN B N 1
ATOM 1859 C CA . ASN B 1 80 ? -11.781 -23.234 -13.594 1 84.25 80 ASN B CA 1
ATOM 1860 C C . ASN B 1 80 ? -11.68 -22.031 -12.664 1 84.25 80 ASN B C 1
ATOM 1862 O O . ASN B 1 80 ? -12.609 -21.75 -11.906 1 84.25 80 ASN B O 1
ATOM 1866 N N . ALA B 1 81 ? -10.523 -21.578 -12.469 1 88.69 81 ALA B N 1
ATOM 1867 C CA . ALA B 1 81 ? -10.305 -20.359 -11.703 1 88.69 81 ALA B CA 1
ATOM 1868 C C . ALA B 1 81 ? -9.211 -19.5 -12.328 1 88.69 81 ALA B C 1
ATOM 1870 O O . ALA B 1 81 ? -8.344 -20 -13.047 1 88.69 81 ALA B O 1
ATOM 1871 N N . GLU B 1 82 ? -9.344 -18.266 -12.18 1 89.69 82 GLU B N 1
ATOM 1872 C CA . GLU B 1 82 ? -8.258 -17.344 -12.484 1 89.69 82 GLU B CA 1
ATOM 1873 C C . GLU B 1 82 ? -7.664 -16.75 -11.203 1 89.69 82 GLU B C 1
ATOM 1875 O O . GLU B 1 82 ? -8.383 -16.5 -10.234 1 89.69 82 GLU B O 1
ATOM 1880 N N . TYR B 1 83 ? -6.398 -16.594 -11.242 1 91.81 83 TYR B N 1
ATOM 1881 C CA . TYR B 1 83 ? -5.688 -16.047 -10.094 1 91.81 83 TYR B CA 1
ATOM 1882 C C . TYR B 1 83 ? -5.164 -14.641 -10.398 1 91.81 83 TYR B C 1
ATOM 1884 O O . TYR B 1 83 ? -4.543 -14.422 -11.438 1 91.81 83 TYR B O 1
ATOM 1892 N N . LEU B 1 84 ? -5.445 -13.766 -9.492 1 93.75 84 LEU B N 1
ATOM 1893 C CA . LEU B 1 84 ? -5.07 -12.367 -9.672 1 93.75 84 LEU B CA 1
ATOM 1894 C C . LEU B 1 84 ? -4.238 -11.875 -8.5 1 93.75 84 LEU B C 1
ATOM 1896 O O . LEU B 1 84 ? -4.523 -12.203 -7.344 1 93.75 84 LEU B O 1
ATOM 1900 N N . TRP B 1 85 ? -3.246 -11.055 -8.828 1 95.25 85 TRP B N 1
ATOM 1901 C CA . TRP B 1 85 ? -2.52 -10.352 -7.777 1 95.25 85 TRP B CA 1
ATOM 1902 C C . TRP B 1 85 ? -3.176 -9.008 -7.465 1 95.25 85 TRP B C 1
ATOM 1904 O O . TRP B 1 85 ? -3.572 -8.281 -8.375 1 95.25 85 TRP B O 1
ATOM 1914 N N . LEU B 1 86 ? -3.307 -8.773 -6.164 1 95.81 86 LEU B N 1
ATOM 1915 C CA . LEU B 1 86 ? -3.875 -7.512 -5.695 1 95.81 86 LEU B CA 1
ATOM 1916 C C . LEU B 1 86 ? -2.881 -6.758 -4.82 1 95.81 86 LEU B C 1
ATOM 1918 O O . LEU B 1 86 ? -2.32 -7.328 -3.881 1 95.81 86 LEU B O 1
ATOM 1922 N N . ARG B 1 87 ? -2.645 -5.426 -5.148 1 96.12 87 ARG B N 1
ATOM 1923 C CA . ARG B 1 87 ? -1.751 -4.523 -4.434 1 96.12 87 ARG B CA 1
ATOM 1924 C C . ARG B 1 87 ? -2.072 -3.066 -4.758 1 96.12 87 ARG B C 1
ATOM 1926 O O . ARG B 1 87 ? -2.18 -2.695 -5.926 1 96.12 87 ARG B O 1
ATOM 1933 N N . PRO B 1 88 ? -2.193 -2.176 -3.795 1 95.62 88 PRO B N 1
ATOM 1934 C CA . PRO B 1 88 ? -2.324 -2.539 -2.381 1 95.62 88 PRO B CA 1
ATOM 1935 C C . PRO B 1 88 ? -3.666 -3.193 -2.062 1 95.62 88 PRO B C 1
ATOM 1937 O O . PRO B 1 88 ? -4.504 -3.354 -2.953 1 95.62 88 PRO B O 1
ATOM 1940 N N . PHE B 1 89 ? -3.791 -3.664 -0.842 1 95.94 89 PHE B N 1
ATOM 1941 C CA . PHE B 1 89 ? -5.078 -4.113 -0.323 1 95.94 89 PHE B CA 1
ATOM 1942 C C . PHE B 1 89 ? -5.285 -3.623 1.106 1 95.94 89 PHE B C 1
ATOM 1944 O O . PHE B 1 89 ? -4.32 -3.309 1.807 1 95.94 89 PHE B O 1
ATOM 1951 N N . VAL B 1 90 ? -6.555 -3.494 1.446 1 93.06 90 VAL B N 1
ATOM 1952 C CA . VAL B 1 90 ? -6.926 -3.092 2.799 1 93.06 90 VAL B CA 1
ATOM 1953 C C . VAL B 1 90 ? -7.969 -4.059 3.355 1 93.06 90 VAL B C 1
ATOM 1955 O O . VAL B 1 90 ? -8.695 -4.703 2.598 1 93.06 90 VAL B O 1
ATOM 1958 N N . ARG B 1 91 ? -7.957 -4.191 4.676 1 90.56 91 ARG B N 1
ATOM 1959 C CA . ARG B 1 91 ? -9.039 -4.934 5.32 1 90.56 91 ARG B CA 1
ATOM 1960 C C . ARG B 1 91 ? -10.367 -4.195 5.176 1 90.56 91 ARG B C 1
ATOM 1962 O O . ARG B 1 91 ? -10.406 -2.965 5.238 1 90.56 91 ARG B O 1
ATOM 1969 N N . ASP B 1 92 ? -11.414 -4.918 4.965 1 85.31 92 ASP B N 1
ATOM 1970 C CA . ASP B 1 92 ? -12.773 -4.41 4.887 1 85.31 92 ASP B CA 1
ATOM 1971 C C . ASP B 1 92 ? -13.75 -5.336 5.617 1 85.31 92 ASP B C 1
ATOM 1973 O O . ASP B 1 92 ? -14.281 -6.277 5.023 1 85.31 92 ASP B O 1
ATOM 1977 N N . GLY B 1 93 ? -14.039 -4.91 6.891 1 83.19 93 GLY B N 1
ATOM 1978 C CA . GLY B 1 93 ? -14.805 -5.852 7.695 1 83.19 93 GLY B CA 1
ATOM 1979 C C . GLY B 1 93 ? -14.109 -7.191 7.859 1 83.19 93 GLY B C 1
ATOM 1980 O O . GLY B 1 93 ? -12.953 -7.25 8.289 1 83.19 93 GLY B O 1
ATOM 1981 N N . ASP B 1 94 ? -14.75 -8.273 7.449 1 89.06 94 ASP B N 1
ATOM 1982 C CA . ASP B 1 94 ? -14.18 -9.609 7.555 1 89.06 94 ASP B CA 1
ATOM 1983 C C . ASP B 1 94 ? -13.414 -9.984 6.289 1 89.06 94 ASP B C 1
ATOM 1985 O O . ASP B 1 94 ? -12.828 -11.062 6.203 1 89.06 94 ASP B O 1
ATOM 1989 N N . GLY B 1 95 ? -13.43 -8.992 5.402 1 94 95 GLY B N 1
ATOM 1990 C CA . GLY B 1 95 ? -12.758 -9.258 4.137 1 94 95 GLY B CA 1
ATOM 1991 C C . GLY B 1 95 ? -11.734 -8.203 3.77 1 94 95 GLY B C 1
ATOM 1992 O O . GLY B 1 95 ? -11.102 -7.617 4.645 1 94 95 GLY B O 1
ATOM 1993 N N . PHE B 1 96 ? -11.438 -8.195 2.504 1 95.19 96 PHE B N 1
ATOM 1994 C CA . PHE B 1 96 ? -10.422 -7.309 1.955 1 95.19 96 PHE B CA 1
ATOM 1995 C C . PHE B 1 96 ? -10.906 -6.664 0.662 1 95.19 96 PHE B C 1
ATOM 1997 O O . PHE B 1 96 ? -11.836 -7.16 0.024 1 95.19 96 PHE B O 1
ATOM 2004 N N . ILE B 1 97 ? -10.32 -5.582 0.354 1 93.94 97 ILE B N 1
ATOM 2005 C CA . ILE B 1 97 ? -10.43 -4.961 -0.962 1 93.94 97 ILE B CA 1
ATOM 2006 C C . ILE B 1 97 ? -9.039 -4.613 -1.481 1 93.94 97 ILE B C 1
ATOM 2008 O O . ILE B 1 97 ? -8.188 -4.125 -0.729 1 93.94 97 ILE B O 1
ATOM 2012 N N . GLY B 1 98 ? -8.75 -4.941 -2.658 1 95.69 98 GLY B N 1
ATOM 2013 C CA . GLY B 1 98 ? -7.465 -4.633 -3.258 1 95.69 98 GLY B CA 1
ATOM 2014 C C . GLY B 1 98 ? -7.562 -4.246 -4.723 1 95.69 98 GLY B C 1
ATOM 2015 O O . GLY B 1 98 ? -8.641 -4.316 -5.312 1 95.69 98 GLY B O 1
ATOM 2016 N N . ARG B 1 99 ? -6.449 -3.775 -5.234 1 93.88 99 ARG B N 1
ATOM 2017 C CA . ARG B 1 99 ? -6.348 -3.381 -6.637 1 93.88 99 ARG B CA 1
ATOM 2018 C C . ARG B 1 99 ? -5.703 -4.484 -7.469 1 93.88 99 ARG B C 1
ATOM 2020 O O . ARG B 1 99 ? -4.656 -5.016 -7.102 1 93.88 99 ARG B O 1
ATOM 2027 N N . VAL B 1 100 ? -6.387 -4.781 -8.617 1 92.75 100 VAL B N 1
ATOM 2028 C CA . VAL B 1 100 ? -5.863 -5.789 -9.531 1 92.75 100 VAL B CA 1
ATOM 2029 C C . VAL B 1 100 ? -4.621 -5.25 -10.234 1 92.75 100 VAL B C 1
ATOM 2031 O O . VAL B 1 100 ? -4.656 -4.172 -10.836 1 92.75 100 VAL B O 1
ATOM 2034 N N . VAL B 1 101 ? -3.5 -6.027 -10.141 1 91.38 101 VAL B N 1
ATOM 2035 C CA . VAL B 1 101 ? -2.27 -5.48 -10.703 1 91.38 101 VAL B CA 1
ATOM 2036 C C . VAL B 1 101 ? -1.704 -6.438 -11.75 1 91.38 101 VAL B C 1
ATOM 2038 O O . VAL B 1 101 ? -0.519 -6.375 -12.078 1 91.38 101 VAL B O 1
ATOM 2041 N N . ASN B 1 102 ? -2.389 -7.449 -12.156 1 89.12 102 ASN B N 1
ATOM 2042 C CA . ASN B 1 102 ? -2.123 -8.195 -13.375 1 89.12 102 ASN B CA 1
ATOM 2043 C C . ASN B 1 102 ? -3.373 -8.32 -14.242 1 89.12 102 ASN B C 1
ATOM 2045 O O . ASN B 1 102 ? -4.492 -8.352 -13.727 1 89.12 102 ASN B O 1
ATOM 2049 N N . THR B 1 103 ? -3.203 -8.453 -15.555 1 84.75 103 THR B N 1
ATOM 2050 C CA . THR B 1 103 ? -4.316 -8.414 -16.5 1 84.75 103 THR B CA 1
ATOM 2051 C C . THR B 1 103 ? -5.121 -9.711 -16.438 1 84.75 103 THR B C 1
ATOM 2053 O O . THR B 1 103 ? -4.602 -10.781 -16.75 1 84.75 103 THR B O 1
ATOM 2056 N N . PRO B 1 104 ? -6.441 -9.562 -16.078 1 88.25 104 PRO B N 1
ATOM 2057 C CA . PRO B 1 104 ? -7.266 -10.773 -16.141 1 88.25 104 PRO B CA 1
ATOM 2058 C C . PRO B 1 104 ? -7.398 -11.328 -17.562 1 88.25 104 PRO B C 1
ATOM 2060 O O . PRO B 1 104 ? -7.504 -10.555 -18.516 1 88.25 104 PRO B O 1
ATOM 2063 N N . ARG B 1 105 ? -7.445 -12.586 -17.703 1 86.25 105 ARG B N 1
ATOM 2064 C CA . ARG B 1 105 ? -7.516 -13.211 -19.016 1 86.25 105 ARG B CA 1
ATOM 2065 C C . ARG B 1 105 ? -8.938 -13.656 -19.344 1 86.25 105 ARG B C 1
ATOM 2067 O O . ARG B 1 105 ? -9.375 -13.57 -20.484 1 86.25 105 ARG B O 1
ATOM 2074 N N . ASN B 1 106 ? -9.57 -14.148 -18.344 1 86.25 106 ASN B N 1
ATOM 2075 C CA . ASN B 1 106 ? -10.836 -14.812 -18.609 1 86.25 106 ASN B CA 1
ATOM 2076 C C . ASN B 1 106 ? -11.977 -14.195 -17.812 1 86.25 106 ASN B C 1
ATOM 2078 O O . ASN B 1 106 ? -13.031 -14.805 -17.656 1 86.25 106 ASN B O 1
ATOM 2082 N N . ILE B 1 107 ? -11.758 -13.188 -17.125 1 88.5 107 ILE B N 1
ATOM 2083 C CA . ILE B 1 107 ? -12.797 -12.508 -16.375 1 88.5 107 ILE B CA 1
ATOM 2084 C C . ILE B 1 107 ? -13.234 -11.242 -17.109 1 88.5 107 ILE B C 1
ATOM 2086 O O . ILE B 1 107 ? -12.484 -10.258 -17.156 1 88.5 107 ILE B O 1
ATOM 2090 N N . ALA B 1 108 ? -14.398 -11.266 -17.547 1 85.69 108 ALA B N 1
ATOM 2091 C CA . ALA B 1 108 ? -14.914 -10.117 -18.281 1 85.69 108 ALA B CA 1
ATOM 2092 C C . ALA B 1 108 ? -15.125 -8.922 -17.375 1 85.69 108 ALA B C 1
ATOM 2094 O O . ALA B 1 108 ? -15.367 -9.086 -16.172 1 85.69 108 ALA B O 1
ATOM 2095 N N . LYS B 1 109 ? -14.93 -7.742 -17.75 1 88.62 109 LYS B N 1
ATOM 2096 C CA . LYS B 1 109 ? -15.25 -6.453 -17.156 1 88.62 109 LYS B CA 1
ATOM 2097 C C . LYS B 1 109 ? -14.273 -6.113 -16.031 1 88.62 109 LYS B C 1
ATOM 2099 O O . LYS B 1 109 ? -14.422 -5.094 -15.352 1 88.62 109 LYS B O 1
ATOM 2104 N N . LEU B 1 110 ? -13.477 -7.172 -15.648 1 90.94 110 LEU B N 1
ATOM 2105 C CA . LEU B 1 110 ? -12.422 -6.863 -14.695 1 90.94 110 LEU B CA 1
ATOM 2106 C C . LEU B 1 110 ? -11.117 -6.543 -15.422 1 90.94 110 LEU B C 1
ATOM 2108 O O . LEU B 1 110 ? -10.703 -7.281 -16.312 1 90.94 110 LEU B O 1
ATOM 2112 N N . LYS B 1 111 ? -10.469 -5.41 -15.109 1 90.06 111 LYS B N 1
ATOM 2113 C CA . LYS B 1 111 ? -9.234 -4.992 -15.773 1 90.06 111 LYS B CA 1
ATOM 2114 C C . LYS B 1 111 ? -8.156 -4.633 -14.75 1 90.06 111 LYS B C 1
ATOM 2116 O O . LYS B 1 111 ? -8.438 -4.52 -13.555 1 90.06 111 LYS B O 1
ATOM 2121 N N . TYR B 1 112 ? -6.988 -4.543 -15.281 1 87.62 112 TYR B N 1
ATOM 2122 C CA . TYR B 1 112 ? -5.898 -3.996 -14.484 1 87.62 112 TYR B CA 1
ATOM 2123 C C . TYR B 1 112 ? -6.309 -2.689 -13.812 1 87.62 112 TYR B C 1
ATOM 2125 O O . TYR B 1 112 ? -6.949 -1.841 -14.445 1 87.62 112 TYR B O 1
ATOM 2133 N N . GLY B 1 113 ? -6.027 -2.654 -12.555 1 87.38 113 GLY B N 1
ATOM 2134 C CA . GLY B 1 113 ? -6.309 -1.418 -11.836 1 87.38 113 GLY B CA 1
ATOM 2135 C C . GLY B 1 113 ? -7.652 -1.428 -11.133 1 87.38 113 GLY B C 1
ATOM 2136 O O . GLY B 1 113 ? -7.898 -0.611 -10.242 1 87.38 113 GLY B O 1
ATOM 2137 N N . ASP B 1 114 ? -8.555 -2.34 -11.547 1 89.81 114 ASP B N 1
ATOM 2138 C CA . ASP B 1 114 ? -9.867 -2.428 -10.914 1 89.81 114 ASP B CA 1
ATOM 2139 C C . ASP B 1 114 ? -9.75 -2.928 -9.477 1 89.81 114 ASP B C 1
ATOM 2141 O O . ASP B 1 114 ? -8.75 -3.537 -9.102 1 89.81 114 ASP B O 1
ATOM 2145 N N . ARG B 1 115 ? -10.75 -2.654 -8.688 1 91.62 115 ARG B N 1
ATOM 2146 C CA . ARG B 1 115 ? -10.828 -3.168 -7.324 1 91.62 115 ARG B CA 1
ATOM 2147 C C . ARG B 1 115 ? -11.531 -4.523 -7.289 1 91.62 115 ARG B C 1
ATOM 2149 O O . ARG B 1 115 ? -12.391 -4.809 -8.125 1 91.62 115 ARG B O 1
ATOM 2156 N N . LEU B 1 116 ? -11.117 -5.258 -6.418 1 93.81 116 LEU B N 1
ATOM 2157 C CA . LEU B 1 116 ? -11.742 -6.555 -6.184 1 93.81 116 LEU B CA 1
ATOM 2158 C C . LEU B 1 116 ? -11.852 -6.844 -4.691 1 93.81 116 LEU B C 1
ATOM 2160 O O . LEU B 1 116 ? -10.859 -6.766 -3.965 1 93.81 116 LEU B O 1
ATOM 2164 N N . ALA B 1 117 ? -13.07 -7.035 -4.25 1 94.5 117 ALA B N 1
ATOM 2165 C CA . ALA B 1 117 ? -13.289 -7.527 -2.891 1 94.5 117 ALA B CA 1
ATOM 2166 C C . ALA B 1 117 ? -13.039 -9.031 -2.805 1 94.5 117 ALA B C 1
ATOM 2168 O O . ALA B 1 117 ? -13.367 -9.773 -3.729 1 94.5 117 ALA B O 1
ATOM 2169 N N . PHE B 1 118 ? -12.445 -9.422 -1.722 1 97 118 PHE B N 1
ATOM 2170 C CA . PHE B 1 118 ? -12.148 -10.844 -1.551 1 97 118 PHE B CA 1
ATOM 2171 C C . PHE B 1 118 ? -12.141 -11.219 -0.074 1 97 118 PHE B C 1
ATOM 2173 O O . PHE B 1 118 ? -12.156 -10.344 0.795 1 97 118 PHE B O 1
ATOM 2180 N N . GLU B 1 119 ? -12.18 -12.508 0.151 1 98.06 119 GLU B N 1
ATOM 2181 C CA . GLU B 1 119 ? -12.141 -13.062 1.501 1 98.06 119 GLU B CA 1
ATOM 2182 C C . GLU B 1 119 ? -10.812 -13.766 1.771 1 98.06 119 GLU B C 1
ATOM 2184 O O . GLU B 1 119 ? -10.078 -14.094 0.838 1 98.06 119 GLU B O 1
ATOM 2189 N N . ARG B 1 120 ? -10.625 -13.992 3.029 1 97.75 120 ARG B N 1
ATOM 2190 C CA . ARG B 1 120 ? -9.406 -14.672 3.451 1 97.75 120 ARG B CA 1
ATOM 2191 C C . ARG B 1 120 ? -9.25 -16.016 2.738 1 97.75 120 ARG B C 1
ATOM 2193 O O . ARG B 1 120 ? -8.148 -16.375 2.322 1 97.75 120 ARG B O 1
ATOM 2200 N N . LYS B 1 121 ? -10.289 -16.75 2.586 1 97.56 121 LYS B N 1
ATOM 2201 C CA . LYS B 1 121 ? -10.258 -18.094 2.004 1 97.56 121 LYS B CA 1
ATOM 2202 C C . LYS B 1 121 ? -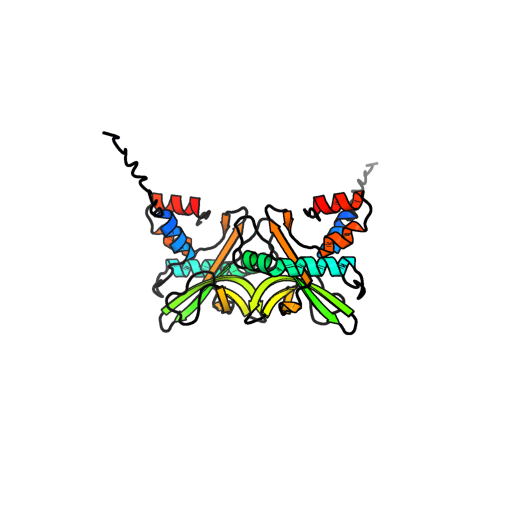9.914 -18.031 0.52 1 97.56 121 LYS B C 1
ATOM 2204 O O . LYS B 1 121 ? -9.57 -19.062 -0.078 1 97.56 121 LYS B O 1
ATOM 2209 N N . ASP B 1 122 ? -10.047 -16.859 -0.085 1 97.5 122 ASP B N 1
ATOM 2210 C CA . ASP B 1 122 ? -9.766 -16.719 -1.509 1 97.5 122 ASP B CA 1
ATOM 2211 C C . ASP B 1 122 ? -8.266 -16.531 -1.758 1 97.5 122 ASP B C 1
ATOM 2213 O O . ASP B 1 122 ? -7.809 -16.625 -2.896 1 97.5 122 ASP B O 1
ATOM 2217 N N . ILE B 1 123 ? -7.523 -16.25 -0.71 1 98 123 ILE B N 1
ATOM 2218 C CA . ILE B 1 123 ? -6.098 -15.977 -0.857 1 98 123 ILE B CA 1
ATOM 2219 C C . ILE B 1 123 ? -5.344 -17.281 -1.102 1 98 123 ILE B C 1
ATOM 2221 O O . ILE B 1 123 ? -5.359 -18.188 -0.258 1 98 123 ILE B O 1
ATOM 2225 N N . ALA B 1 124 ? -4.699 -17.328 -2.285 1 96.38 124 ALA B N 1
ATOM 2226 C CA . ALA B 1 124 ? -3.973 -18.531 -2.686 1 96.38 124 ALA B CA 1
ATOM 2227 C C . ALA B 1 124 ? -2.475 -18.391 -2.43 1 96.38 124 ALA B C 1
ATOM 2229 O O . ALA B 1 124 ? -1.756 -19.375 -2.307 1 96.38 124 ALA B O 1
ATOM 2230 N N . ASP B 1 125 ? -2 -17.172 -2.467 1 96.94 125 ASP B N 1
ATOM 2231 C CA . ASP B 1 125 ? -0.585 -16.875 -2.264 1 96.94 125 ASP B CA 1
ATOM 2232 C C . ASP B 1 125 ? -0.384 -15.422 -1.837 1 96.94 125 ASP B C 1
ATOM 2234 O O . ASP B 1 125 ? -1.35 -14.656 -1.728 1 96.94 125 ASP B O 1
ATOM 2238 N N . TRP B 1 126 ? 0.813 -15.086 -1.495 1 97.94 126 TRP B N 1
ATOM 2239 C CA . TRP B 1 126 ? 1.162 -13.719 -1.108 1 97.94 126 TRP B CA 1
ATOM 2240 C C . TRP B 1 126 ? 2.643 -13.453 -1.352 1 97.94 126 TRP B C 1
ATOM 2242 O O . TRP B 1 126 ? 3.434 -14.383 -1.515 1 97.94 126 TRP B O 1
ATOM 2252 N N . SER B 1 127 ? 2.934 -12.148 -1.464 1 97.38 127 SER B N 1
ATOM 2253 C CA . SER B 1 127 ? 4.309 -11.727 -1.715 1 97.38 127 SER B CA 1
ATOM 2254 C C . SER B 1 127 ? 4.574 -10.336 -1.157 1 97.38 127 SER B C 1
ATOM 2256 O O . SER B 1 127 ? 3.66 -9.516 -1.069 1 97.38 127 SER B O 1
ATOM 2258 N N . TYR B 1 128 ? 5.75 -10.117 -0.696 1 96.5 128 TYR B N 1
ATOM 2259 C CA . TYR B 1 128 ? 6.258 -8.773 -0.427 1 96.5 128 TYR B CA 1
ATOM 2260 C C . TYR B 1 128 ? 7.766 -8.711 -0.637 1 96.5 128 TYR B C 1
ATOM 2262 O O . TYR B 1 128 ? 8.414 -9.742 -0.85 1 96.5 128 TYR B O 1
ATOM 2270 N N . LYS B 1 129 ? 8.25 -7.492 -0.693 1 95.06 129 LYS B N 1
ATOM 2271 C CA . LYS B 1 129 ? 9.695 -7.316 -0.797 1 95.06 129 LYS B CA 1
ATOM 2272 C C . LYS B 1 129 ? 10.305 -6.949 0.554 1 95.06 129 LYS B C 1
ATOM 2274 O O . LYS B 1 129 ? 9.734 -6.152 1.302 1 95.06 129 LYS B O 1
ATOM 2279 N N . GLN B 1 130 ? 11.383 -7.609 0.896 1 94.75 130 GLN B N 1
ATOM 2280 C CA . GLN B 1 130 ? 12.227 -7.277 2.035 1 94.75 130 GLN B CA 1
ATOM 2281 C C . GLN B 1 130 ? 13.688 -7.102 1.606 1 94.75 130 GLN B C 1
ATOM 2283 O O . GLN B 1 130 ? 14.297 -8.031 1.077 1 94.75 130 GLN B O 1
ATOM 2288 N N . ASP B 1 131 ? 14.234 -5.895 1.784 1 91.81 131 ASP B N 1
ATOM 2289 C CA . ASP B 1 131 ? 15.578 -5.594 1.3 1 91.81 131 ASP B CA 1
ATOM 2290 C C . ASP B 1 131 ? 15.719 -5.941 -0.181 1 91.81 131 ASP B C 1
ATOM 2292 O O . ASP B 1 131 ? 16.672 -6.621 -0.578 1 91.81 131 ASP B O 1
ATOM 2296 N N . ASP B 1 132 ? 14.664 -5.699 -0.932 1 88.31 132 ASP B N 1
ATOM 2297 C CA . ASP B 1 132 ? 14.578 -5.809 -2.385 1 88.31 132 ASP B CA 1
ATOM 2298 C C . ASP B 1 132 ? 14.586 -7.27 -2.826 1 88.31 132 ASP B C 1
ATOM 2300 O O . ASP B 1 132 ? 14.789 -7.566 -4.004 1 88.31 132 ASP B O 1
ATOM 2304 N N . ARG B 1 133 ? 14.391 -8.086 -1.845 1 95.12 133 ARG B N 1
ATOM 2305 C CA . ARG B 1 133 ? 14.18 -9.492 -2.158 1 95.12 133 ARG B CA 1
ATOM 2306 C C . ARG B 1 133 ? 12.711 -9.875 -1.985 1 95.12 133 ARG B C 1
ATOM 2308 O O . ARG B 1 133 ? 12.047 -9.398 -1.064 1 95.12 133 ARG B O 1
ATOM 2315 N N . VAL B 1 134 ? 12.32 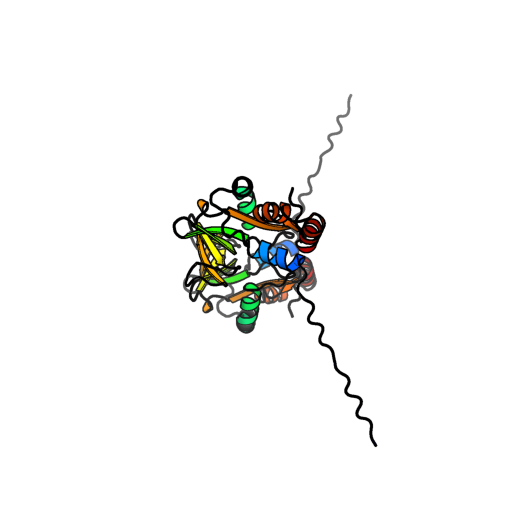-10.758 -2.846 1 95.12 134 VAL B N 1
ATOM 2316 C CA . VAL B 1 134 ? 10.93 -11.18 -2.812 1 95.12 134 VAL B CA 1
ATOM 2317 C C . VAL B 1 134 ? 10.758 -12.312 -1.799 1 95.12 134 VAL B C 1
ATOM 2319 O O . VAL B 1 134 ? 11.5 -13.297 -1.826 1 95.12 134 VAL B O 1
ATOM 2322 N N . ILE B 1 135 ? 9.828 -12.141 -0.856 1 97.44 135 ILE B N 1
ATOM 2323 C CA . ILE B 1 135 ? 9.375 -13.164 0.079 1 97.44 135 ILE B CA 1
ATOM 2324 C C . ILE B 1 135 ? 7.988 -13.648 -0.325 1 97.44 135 ILE B C 1
ATOM 2326 O O . ILE B 1 135 ? 7.121 -12.852 -0.683 1 97.44 135 ILE B O 1
ATOM 2330 N N . GLY B 1 136 ? 7.781 -14.969 -0.175 1 97.12 136 GLY B N 1
ATOM 2331 C CA . GLY B 1 136 ? 6.531 -15.539 -0.638 1 97.12 136 GLY B CA 1
ATOM 2332 C C . GLY B 1 136 ? 6.555 -15.93 -2.105 1 97.12 136 GLY B C 1
ATOM 2333 O O . GLY B 1 136 ? 7.5 -16.578 -2.566 1 97.12 136 GLY B O 1
ATOM 2334 N N . ASN B 1 137 ? 5.348 -15.656 -2.82 1 96.06 137 ASN B N 1
ATOM 2335 C CA . ASN B 1 137 ? 5.18 -16.078 -4.207 1 96.06 137 ASN B CA 1
ATOM 2336 C C . ASN B 1 137 ? 5.617 -17.531 -4.41 1 96.06 137 ASN B C 1
ATOM 2338 O O . ASN B 1 137 ? 6.43 -17.812 -5.289 1 96.06 137 ASN B O 1
ATOM 2342 N N . PHE B 1 138 ? 5.031 -18.375 -3.641 1 95.69 138 PHE B N 1
ATOM 2343 C CA . PHE B 1 138 ? 5.379 -19.797 -3.613 1 95.69 138 PHE B CA 1
ATOM 2344 C C . PHE B 1 138 ? 4.98 -20.484 -4.918 1 95.69 138 PHE B C 1
ATOM 2346 O O . PHE B 1 138 ? 5.641 -21.422 -5.359 1 95.69 138 PHE B O 1
ATOM 2353 N N . THR B 1 139 ? 3.959 -19.938 -5.508 1 92.75 139 THR B N 1
ATOM 2354 C CA . THR B 1 139 ? 3.496 -20.516 -6.766 1 92.75 139 THR B CA 1
ATOM 2355 C C . THR B 1 139 ? 4.496 -20.234 -7.883 1 92.75 139 THR B C 1
ATOM 2357 O O . THR B 1 139 ? 4.715 -21.094 -8.75 1 92.75 139 THR B O 1
ATOM 2360 N N . ALA B 1 140 ? 5.125 -19.078 -7.848 1 91.75 140 ALA B N 1
ATOM 2361 C CA . ALA B 1 140 ? 6.176 -18.797 -8.82 1 91.75 140 ALA B CA 1
ATOM 2362 C C . ALA B 1 140 ? 7.328 -19.781 -8.695 1 91.75 140 ALA B C 1
ATOM 2364 O O . ALA B 1 140 ? 7.918 -20.188 -9.695 1 91.75 140 ALA B O 1
ATOM 2365 N N . CYS B 1 141 ? 7.613 -20.172 -7.5 1 93.06 141 CYS B N 1
ATOM 2366 C CA . CYS B 1 141 ? 8.711 -21.094 -7.258 1 93.06 141 CYS B CA 1
ATOM 2367 C C . CYS B 1 141 ? 8.414 -22.469 -7.852 1 93.06 141 CYS B C 1
ATOM 2369 O O . CYS B 1 141 ? 9.312 -23.141 -8.359 1 93.06 141 CYS B O 1
ATOM 2371 N N . VAL B 1 142 ? 7.156 -22.891 -7.785 1 91.06 142 VAL B N 1
ATOM 2372 C CA . VAL B 1 142 ? 6.762 -24.156 -8.406 1 91.06 142 VAL B CA 1
ATOM 2373 C C . VAL B 1 142 ? 6.949 -24.078 -9.914 1 91.06 142 VAL B C 1
ATOM 2375 O O . VAL B 1 142 ? 7.492 -24.984 -10.531 1 91.06 142 VAL B O 1
ATOM 2378 N N . LEU B 1 143 ? 6.578 -22.938 -10.523 1 87.19 143 LEU B N 1
ATOM 2379 C CA . LEU B 1 143 ? 6.629 -22.766 -11.977 1 87.19 143 LEU B CA 1
ATOM 2380 C C . LEU B 1 143 ? 8.07 -22.719 -12.461 1 87.19 143 LEU B C 1
ATOM 2382 O O . LEU B 1 143 ? 8.406 -23.359 -13.469 1 87.19 143 LEU B O 1
ATOM 2386 N N . ILE B 1 144 ? 8.875 -22.062 -11.742 1 88.88 144 ILE B N 1
ATOM 2387 C CA . ILE B 1 144 ? 10.242 -21.875 -12.227 1 88.88 144 ILE B CA 1
ATOM 2388 C C . ILE B 1 144 ? 11.047 -23.156 -11.992 1 88.88 144 ILE B C 1
ATOM 2390 O O . ILE B 1 144 ? 12.047 -23.391 -12.672 1 88.88 144 ILE B O 1
ATOM 2394 N N . ALA B 1 145 ? 10.609 -23.938 -11.031 1 90.38 145 ALA B N 1
ATOM 2395 C CA . ALA B 1 145 ? 11.281 -25.219 -10.766 1 90.38 145 ALA B CA 1
ATOM 2396 C C . ALA B 1 145 ? 11.188 -26.156 -11.969 1 90.38 145 ALA B C 1
ATOM 2398 O O . ALA B 1 145 ? 11.969 -27.094 -12.078 1 90.38 145 ALA B O 1
ATOM 2399 N N . ARG B 1 146 ? 10.266 -25.844 -12.836 1 86.88 146 ARG B N 1
ATOM 2400 C CA . ARG B 1 146 ? 10.039 -26.703 -13.992 1 86.88 146 ARG B CA 1
ATOM 2401 C C . ARG B 1 146 ? 10.875 -26.25 -15.18 1 86.88 146 ARG B C 1
ATOM 2403 O O . ARG B 1 146 ? 10.906 -26.922 -16.219 1 86.88 146 ARG B O 1
ATOM 2410 N N . GLU B 1 147 ? 11.578 -25.172 -15.031 1 86.5 147 GLU B N 1
ATOM 2411 C CA . GLU B 1 147 ? 12.406 -24.609 -16.094 1 86.5 147 GLU B CA 1
ATOM 2412 C C . GLU B 1 147 ? 13.844 -25.109 -16 1 86.5 147 GLU B C 1
ATOM 2414 O O . GLU B 1 147 ? 14.273 -25.578 -14.938 1 86.5 147 GLU B O 1
ATOM 2419 N N . PRO B 1 148 ? 14.602 -25.094 -17.188 1 88.56 148 PRO B N 1
ATOM 2420 C CA . PRO B 1 148 ? 16.016 -25.469 -17.125 1 88.56 148 PRO B CA 1
ATOM 2421 C C . PRO B 1 148 ? 16.797 -24.656 -16.094 1 88.56 148 PRO B C 1
ATOM 2423 O O . PRO B 1 148 ? 16.438 -23.516 -15.805 1 88.56 148 PRO B O 1
ATOM 2426 N N . ALA B 1 149 ? 17.859 -25.312 -15.586 1 90 149 ALA B N 1
ATOM 2427 C CA . ALA B 1 149 ? 18.609 -24.766 -14.453 1 90 149 ALA B CA 1
ATOM 2428 C C . ALA B 1 149 ? 19.094 -23.344 -14.742 1 90 149 ALA B C 1
ATOM 2430 O O . ALA B 1 149 ? 19.047 -22.484 -13.859 1 90 149 ALA B O 1
ATOM 2431 N N . ASN B 1 150 ? 19.594 -23.078 -15.906 1 89.38 150 ASN B N 1
ATOM 2432 C CA . ASN B 1 150 ? 20.109 -21.766 -16.25 1 89.38 150 ASN B CA 1
ATOM 2433 C C . ASN B 1 150 ? 19 -20.719 -16.266 1 89.38 150 ASN B C 1
ATOM 2435 O O . ASN B 1 150 ? 19.219 -19.578 -15.828 1 89.38 150 ASN B O 1
ATOM 2439 N N . GLN B 1 151 ? 17.859 -21.172 -16.75 1 85 151 GLN B N 1
ATOM 2440 C CA . GLN B 1 151 ? 16.719 -20.266 -16.766 1 85 151 GLN B CA 1
ATOM 2441 C C . GLN B 1 151 ? 16.188 -20.016 -15.344 1 85 151 GLN B C 1
ATOM 2443 O O . GLN B 1 151 ? 15.812 -18.891 -15.008 1 85 151 GLN B O 1
ATOM 2448 N N . ARG B 1 152 ? 16.266 -21.016 -14.516 1 88.56 152 ARG B N 1
ATOM 2449 C CA . ARG B 1 152 ? 15.852 -20.891 -13.117 1 88.56 152 ARG B CA 1
ATOM 2450 C C . ARG B 1 152 ? 16.75 -19.906 -12.375 1 88.56 152 ARG B C 1
ATOM 2452 O O . ARG B 1 152 ? 16.266 -19.047 -11.633 1 88.56 152 ARG B O 1
ATOM 2459 N N . ALA B 1 153 ? 18 -20.031 -12.609 1 90.38 153 ALA B N 1
ATOM 2460 C CA . ALA B 1 153 ? 18.969 -19.172 -11.938 1 90.38 153 ALA B CA 1
ATOM 2461 C C . ALA B 1 153 ? 18.781 -17.719 -12.367 1 90.38 153 ALA B C 1
ATOM 2463 O O . ALA B 1 153 ? 18.844 -16.812 -11.539 1 90.38 153 ALA B O 1
ATOM 2464 N N . ALA B 1 154 ? 18.562 -17.531 -13.617 1 87.06 154 ALA B N 1
ATOM 2465 C CA . ALA B 1 154 ? 18.359 -16.188 -14.141 1 87.06 154 ALA B CA 1
ATOM 2466 C C . ALA B 1 154 ? 17.109 -15.539 -13.555 1 87.06 154 ALA B C 1
ATOM 2468 O O . ALA B 1 154 ? 17.125 -14.359 -13.188 1 87.06 154 ALA B O 1
ATOM 2469 N N . PHE B 1 155 ? 16.078 -16.328 -13.453 1 86.62 155 PHE B N 1
ATOM 2470 C CA . PHE B 1 155 ? 14.836 -15.859 -12.867 1 86.62 155 PHE B CA 1
ATOM 2471 C C . PHE B 1 155 ? 15.039 -15.461 -11.406 1 86.62 155 PHE B C 1
ATOM 2473 O O . PHE B 1 155 ? 14.641 -14.367 -11 1 86.62 155 PHE B O 1
ATOM 2480 N N . ARG B 1 156 ? 15.688 -16.328 -10.656 1 91.25 156 ARG B N 1
ATOM 2481 C CA . ARG B 1 156 ? 15.875 -16.078 -9.234 1 91.25 156 ARG B CA 1
ATOM 2482 C C . ARG B 1 156 ? 16.703 -14.812 -9 1 91.25 156 ARG B C 1
ATOM 2484 O O . ARG B 1 156 ? 16.422 -14.031 -8.094 1 91.25 156 ARG B O 1
ATOM 2491 N N . ASP B 1 157 ? 17.609 -14.617 -9.883 1 91.06 157 ASP B N 1
ATOM 2492 C CA . ASP B 1 157 ? 18.484 -13.461 -9.75 1 91.06 157 ASP B CA 1
ATOM 2493 C C . ASP B 1 157 ? 17.75 -12.164 -10.117 1 91.06 157 ASP B C 1
ATOM 2495 O O . ASP B 1 157 ? 17.797 -11.195 -9.359 1 91.06 157 ASP B O 1
ATOM 2499 N N . GLN B 1 158 ? 17.062 -12.203 -11.211 1 88.31 158 GLN B N 1
ATOM 2500 C CA . GLN B 1 158 ? 16.422 -11 -11.719 1 88.31 158 GLN B CA 1
ATOM 2501 C C . GLN B 1 158 ? 15.172 -10.656 -10.898 1 88.31 158 GLN B C 1
ATOM 2503 O O . GLN B 1 158 ? 14.914 -9.484 -10.609 1 88.31 158 GLN B O 1
ATOM 2508 N N . TYR B 1 159 ? 14.438 -11.68 -10.508 1 88.88 159 TYR B N 1
ATOM 2509 C CA . TYR B 1 159 ? 13.203 -11.508 -9.758 1 88.88 159 TYR B CA 1
ATOM 2510 C C . TYR B 1 159 ? 13.492 -11.305 -8.273 1 8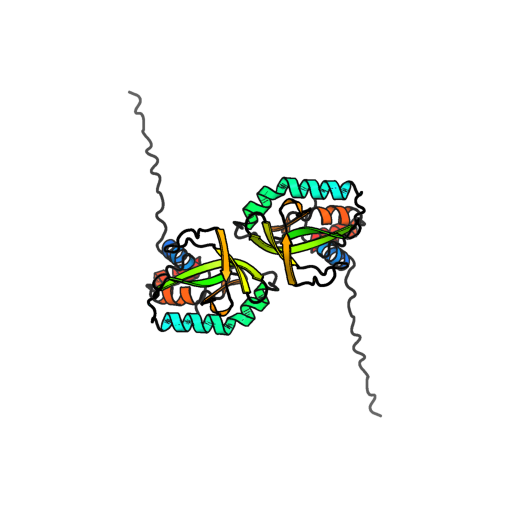8.88 159 TYR B C 1
ATOM 2512 O O . TYR B 1 159 ? 12.672 -10.727 -7.551 1 88.88 159 TYR B O 1
ATOM 2520 N N . GLY B 1 160 ? 14.648 -11.766 -7.844 1 92.5 160 GLY B N 1
ATOM 2521 C CA . GLY B 1 160 ? 15.062 -11.578 -6.465 1 92.5 160 GLY B CA 1
ATOM 2522 C C . GLY B 1 160 ? 14.344 -12.484 -5.488 1 92.5 160 GLY B C 1
ATOM 2523 O O . GLY B 1 160 ? 13.898 -12.047 -4.43 1 92.5 160 GLY B O 1
ATOM 2524 N N . ILE B 1 161 ? 14.219 -13.75 -5.891 1 94.38 161 ILE B N 1
ATOM 2525 C CA . ILE B 1 161 ? 13.516 -14.703 -5.039 1 94.38 161 ILE B CA 1
ATOM 2526 C C . ILE B 1 161 ? 14.383 -15.938 -4.816 1 94.38 161 ILE B C 1
ATOM 2528 O O . ILE B 1 161 ? 15.109 -16.359 -5.719 1 94.38 161 ILE B O 1
ATOM 2532 N N . ASP B 1 162 ? 14.359 -16.578 -3.605 1 92.5 162 ASP B N 1
ATOM 2533 C CA . ASP B 1 162 ? 15.242 -17.688 -3.293 1 92.5 162 ASP B CA 1
ATOM 2534 C C . ASP B 1 162 ? 14.547 -19.031 -3.551 1 92.5 162 ASP B C 1
ATOM 2536 O O . ASP B 1 162 ? 15.203 -20.016 -3.869 1 92.5 162 ASP B O 1
ATOM 2540 N N . CYS B 1 163 ? 13.328 -19.141 -3.516 1 90.75 163 CYS B N 1
ATOM 2541 C CA . CYS B 1 163 ? 12.531 -20.359 -3.631 1 90.75 163 CYS B CA 1
ATOM 2542 C C . CYS B 1 163 ? 13.047 -21.438 -2.697 1 90.75 163 CYS B C 1
ATOM 2544 O O . CYS B 1 163 ? 14.141 -21.984 -2.906 1 90.75 163 CYS B O 1
ATOM 2546 N N . GLU B 1 164 ? 12.852 -21.438 -1.421 1 74.44 164 GLU B N 1
ATOM 2547 C CA . GLU B 1 164 ? 13.312 -22.469 -0.496 1 74.44 164 GLU B CA 1
ATOM 2548 C C . GLU B 1 164 ? 12.461 -23.734 -0.614 1 74.44 164 GLU B C 1
ATOM 2550 O O . GLU B 1 164 ? 11.281 -23.656 -0.972 1 74.44 164 GLU B O 1
#

Solvent-accessible surface area (backbone atoms only — not comparable to full-atom values): 18569 Å² total; per-residue (Å²): 135,85,80,78,81,81,81,79,81,78,79,79,75,77,70,78,52,68,47,54,52,48,48,50,33,45,67,46,34,70,52,46,82,62,51,100,69,46,65,67,54,52,50,26,29,49,52,34,54,74,44,41,67,61,50,51,53,36,65,76,56,59,53,94,59,42,47,75,49,32,37,26,32,56,41,82,50,86,98,45,56,45,57,39,40,22,46,54,58,43,72,47,90,90,28,31,38,22,21,27,69,35,74,58,86,84,48,82,98,52,46,58,65,36,66,47,78,46,47,72,88,33,48,42,33,36,30,30,30,48,80,79,26,44,43,68,45,43,56,43,39,56,57,42,67,75,44,59,70,70,54,33,53,46,34,30,62,74,66,24,40,79,67,131,135,85,80,79,81,80,79,79,81,79,80,78,76,76,72,79,51,69,47,53,54,48,47,49,34,47,68,48,35,70,55,39,77,62,53,92,73,49,62,66,55,52,49,25,29,50,53,34,52,73,45,40,66,62,50,52,54,37,66,76,56,59,52,94,57,42,49,75,50,32,36,27,32,56,41,80,52,85,96,42,48,42,56,39,39,22,48,52,58,42,71,48,90,90,28,31,38,23,21,27,68,35,74,58,86,83,48,82,96,51,46,58,65,36,66,46,75,46,46,71,87,32,47,43,32,36,34,29,29,48,80,78,27,45,43,69,45,43,56,44,40,56,58,40,67,74,44,59,69,70,56,32,52,47,35,30,61,75,65,26,39,77,67,131

Radius of gyration: 24.93 Å; Cα contacts (8 Å, |Δi|>4): 517; chains: 2; bounding box: 50×62×115 Å

Organism: Rhodopseudomonas palustris (strain HaA2) (NCBI:txid316058)

pLDDT: mean 84.47, std 15.33, range [39.84, 98.69]

Foldseek 3Di:
DPPPPPPPPPDPPPDPDVLVVLVLCLQLVVCFPPPPDDVQLVVLLVVQLVCVVVLVVCLVPPDPQKDFKWFWFWADDDSGTHIFIWPPKDDDVQWIKGFTQHADDPDPPDGHGDIDIDHSVRTRWIWMDGNNAIDISLNSLVVLVVPDPVSSVSNCVVNRYDND/DPPPPPPPPPDPPPDPDVLVVLVLCLQLVCCFPPPPPDVQLVVLLVVQLVCVVVLVVCLVPPDPQKDFKWFWFWADDDNGTGIFIWPPKDDDVQWIKGFTQHADDPDPPDGHGDIDIDHSVRTRWIWMDGNNAIDISLNSLVVLVVPDPVSSVSNCVVNRYDND

Nearest PDB structures (foldseek):
  3fb9-assembly1_A  TM=4.050E-01  e=7.081E-01  Streptococcus pneumoniae TIGR4
  6my0-assembly2_B  TM=4.443E-01  e=2.296E+00  Homo sapiens
  4a4k-assembly5_I  TM=2.756E-01  e=1.202E+00  Saccharomyces cerevisiae
  7n40-assembly1_B  TM=3.454E-01  e=4.932E+00  Homo sapiens
  3fb9-assembly1_A  TM=4.049E-01  e=5.860E-01  Streptococcus pneumoniae TIGR4

Sequence (328 aa):
MLLWVLISLLAVVAAPSRAQSLIDKAARDEIARVKSGDPEMAAAIAKARAGLDGFLARADHPAGNQRDFAVKVKVPLGANAEYLWLRPFVRDGDGFIGRVVNTPRNIAKLKYGDRLAFERKDIADWSYKQDDRVIGNFTACVLIAREPANQRAAFRDQYGIDCEMLLWVLISLLAVVAAPSRAQSLIDKAARDEIARVKSGDPEMAAAIAKARAGLDGFLARADHPAGNQRDFAVKVKVPLGANAEYLWLRPFVRDGDGFIGRVVNTPRNIAKLKYGDRLAFERKDIADWSYKQDDRVIGNFTACVLIAREPANQRAAFRDQYGIDCE

Secondary structure (DSSP, 8-state):
--------------PPPHHHHHHHHHHTTT-----TT-HHHHHHHHHHHHTHHHHHHHHHS--TTEEEEEEEEEEEETTEEEEEEEEEEEEETTEEEEEE-S--SS-TT--TT-EEEEEGGGEEEEEEEETTEEEE-HHHHHHHTTS-HHHHHHHHHHHTB---/--------------PPPHHHHHHHHHHTT--TT--TT-HHHHHHHHHHHHTHHHHHHHHHS--TTEEEEEEEEEEEETTEEEEEEEEEEEEETTEEEEEE-S--SS-TT--TT-EEEEEGGGEEEEEEEETTEEEE-HHHHHHHTTS-HHHHHHHHHHHTB---

InterPro domains:
  IPR018756 Domain of unknown function DUF2314 [PF10077] (38-162)